Protein 8X3H (pdb70)

Sequence (332 aa):
APPKKSVIRWCTISSPEEKKCNNLRDLTQQQERISLTCVVQKATYLDCIKAIANNNEEADAISSLDGGQVFEAGLAPYKLKPIAAEVYEHTEEGSTTSSYYAVAVVKKKKGGTTEEFFTVNDLQGKTSCHTGLGRSAGWNIPIGTLIHRGAIEWEEGIESGSVEQQAVAKFFSASCVPGATIEEQQKKKLCCRRQCKGDPKTKCCARNAPYSGYSGAFHCLKDGKGDVAFVKHTTVNNENAPDQKKDDEEYELLCLDGSRQPVDNYKTCNWARVVAAHAVVARDDNNNKVEDIWSFLSSKKAQSDFGVDTKKSDFHHLFGPPGKKKDDPVVLKDLLFKDSAIMLKRVPSLMMDSQLYLGFEYYSAIQSSMRR

Radius of gyration: 19.15 Å; Cα contacts (8 Å, |Δi|>4): 833; chains: 1; bounding box: 50×54×43 Å

Foldseek 3Di:
DDAADEAEEEFADPLLQVLQVVVQVVCVVPSYGYDYDYDNHVVVVLVCQQVVNGFKFWDALLVLLVSCDPPRNKFFWKAFWFQDPVGIDQKFFKFKKAFPPPQFALLPQFAFEAAFQADRGDQRHLLSLLVCCVVVQQPDPAPVVHASVVSVCNGYVAYQHQPDDPDPRNNVLFDDDVVHSNHCLHQLHAQQSRVVSNVVVSGRIYTHTLCRLCLAPVPCQQSMWTHAPVGDIGGSNVCVRRGRDMWGGTGMIGDLDDCSVSVVVSQVVCCVAAFPPHPDPRHPAACGHHDRCSNAQRRHHNRGRGMGTDDSVDGSDVRGDVVSSVSSVRND

B-factor: mean 12.31, std 8.7, range [3.89, 83.49]

Structure (mmCIF, N/CA/C/O backbone):
data_8X3H
#
_entry.id   8X3H
#
_cell.length_a   46.346
_cell.length_b   75.518
_cell.length_c   84.647
_cell.angle_alpha   90.00
_cell.angle_beta   90.00
_cell.angle_gamma   90.00
#
_symmetry.space_group_name_H-M   'P 21 21 21'
#
loop_
_entity.id
_entity.type
_entity.pdbx_description
1 polymer Ovotransferrin
2 non-polymer 'FE (III) ION'
3 non-polymer 'CARBONATE ION'
4 non-polymer GLYCEROL
5 water water
#
loop_
_atom_site.group_PDB
_atom_site.id
_atom_site.type_symbol
_atom_site.label_atom_id
_atom_site.label_alt_id
_atom_site.label_comp_id
_atom_site.label_asym_id
_atom_site.label_entity_id
_atom_site.label_seq_id
_atom_site.pdbx_PDB_ins_code
_atom_site.Cartn_x
_atom_site.Cartn_y
_atom_site.Cartn_z
_atom_site.occupancy
_atom_site.B_iso_or_equiv
_atom_site.auth_seq_id
_atom_site.auth_comp_id
_atom_site.auth_asym_id
_atom_site.auth_atom_id
_atom_site.pdbx_PDB_model_num
ATOM 1 N N . ALA A 1 1 ? 6.511 35.668 24.956 1.000 46.84 1 ALA A N 1
ATOM 2 C CA . ALA A 1 1 ? 7.517 34.611 25.030 1.000 42.16 1 ALA A CA 1
ATOM 3 C C . ALA A 1 1 ? 8.082 34.289 23.653 1.000 35.86 1 ALA A C 1
ATOM 4 O O . ALA A 1 1 ? 7.537 34.624 22.593 1.000 41.38 1 ALA A O 1
ATOM 6 N N . PRO A 1 2 ? 9.388 33.501 23.961 1.000 31.74 2 PRO A N 1
ATOM 7 C CA . PRO A 1 2 ? 10.058 33.317 22.639 1.000 24.03 2 PRO A CA 1
ATOM 8 C C . PRO A 1 2 ? 9.208 32.437 21.727 1.000 21.41 2 PRO A C 1
ATOM 9 O O . PRO A 1 2 ? 8.233 31.899 22.175 1.000 25.97 2 PRO A O 1
ATOM 13 N N . PRO A 1 3 ? 9.613 32.282 20.421 1.000 22.25 3 PRO A N 1
ATOM 14 C CA . PRO A 1 3 ? 8.786 31.482 19.535 1.000 20.07 3 PRO A CA 1
ATOM 15 C C . PRO A 1 3 ? 8.715 29.989 19.946 1.000 15.43 3 PRO A C 1
ATOM 16 O O . PRO A 1 3 ? 9.554 29.479 20.689 1.000 17.97 3 PRO A O 1
ATOM 20 N N . LYS A 1 4 ? 7.667 29.339 19.379 1.000 17.01 4 LYS A N 1
ATOM 21 C CA A LYS A 1 4 ? 7.607 27.895 19.517 0.503 13.86 4 LYS A CA 1
ATOM 22 C CA B LYS A 1 4 ? 7.563 27.893 19.448 0.497 14.51 4 LYS A CA 1
ATOM 23 C C . LYS A 1 4 ? 8.765 27.145 18.889 1.000 14.38 4 LYS A C 1
ATOM 24 O O . LYS A 1 4 ? 9.377 27.550 17.907 1.000 16.48 4 LYS A O 1
ATOM 35 N N . SER A 1 5 ? 9.048 25.973 19.517 1.000 10.37 5 SER A N 1
ATOM 36 C CA . SER A 1 5 ? 10.089 25.079 18.965 1.000 9.20 5 SER A CA 1
ATOM 37 C C . SER A 1 5 ? 9.761 23.653 19.464 1.000 7.71 5 SER A C 1
ATOM 38 O O . SER A 1 5 ? 8.765 23.447 20.153 1.000 9.01 5 SER A O 1
ATOM 44 N N . VAL A 1 6 ? 10.625 22.710 19.121 1.000 7.77 6 VAL A N 1
ATOM 45 C CA . VAL A 1 6 ? 10.436 21.300 19.391 1.000 7.38 6 VAL A CA 1
ATOM 46 C C . VAL A 1 6 ? 11.695 20.747 20.020 1.000 7.15 6 VAL A C 1
ATOM 47 O O . VAL A 1 6 ? 12.793 21.195 19.680 1.000 7.89 6 VAL A O 1
ATOM 53 N N . ILE A 1 7 ? 11.570 19.786 20.926 1.000 6.32 7 ILE A N 1
ATOM 54 C CA . ILE A 1 7 ? 12.694 18.996 21.381 1.000 6.60 7 ILE A CA 1
ATOM 55 C C . ILE A 1 7 ? 12.473 17.551 20.957 1.000 6.33 7 ILE A C 1
ATOM 56 O O . ILE A 1 7 ? 11.356 17.067 20.858 1.000 6.96 7 ILE A O 1
ATOM 65 N N . ARG A 1 8 ? 13.594 16.865 20.711 1.000 6.26 8 ARG A N 1
ATOM 66 C CA . ARG A 1 8 ? 13.611 15.477 20.272 1.000 6.21 8 ARG A CA 1
ATOM 67 C C . ARG A 1 8 ? 14.192 14.618 21.372 1.000 5.50 8 ARG A C 1
ATOM 68 O O . ARG A 1 8 ? 15.377 14.682 21.711 1.000 6.80 8 ARG A O 1
ATOM 85 N N . TRP A 1 9 ? 13.341 13.781 21.971 1.000 5.66 9 TRP A N 1
ATOM 86 C CA . TRP A 1 9 ? 13.776 12.874 23.042 1.000 5.38 9 TRP A CA 1
ATOM 87 C C . TRP A 1 9 ? 14.223 11.572 22.437 1.000 5.80 9 TRP A C 1
ATOM 88 O O . TRP A 1 9 ? 13.578 11.064 21.498 1.000 7.94 9 TRP A O 1
ATOM 108 N N . CYS A 1 10 ? 15.300 10.976 22.986 1.000 5.40 10 CYS A N 1
ATOM 109 C CA . CYS A 1 10 ? 15.811 9.712 22.470 1.000 5.50 10 CYS A CA 1
ATOM 110 C C . CYS A 1 10 ? 15.472 8.581 23.448 1.000 5.41 10 CYS A C 1
ATOM 111 O O . CYS A 1 10 ? 15.806 8.649 24.631 1.000 6.11 10 CYS A O 1
ATOM 118 N N . THR A 1 11 ? 14.764 7.593 22.919 1.000 5.61 11 THR A N 1
ATOM 119 C CA . THR A 1 11 ? 14.268 6.487 23.693 1.000 5.79 11 THR A CA 1
ATOM 120 C C . THR A 1 11 ? 15.041 5.205 23.346 1.000 6.24 11 THR A C 1
ATOM 121 O O . THR A 1 11 ? 15.657 5.110 22.283 1.000 6.42 11 THR A O 1
ATOM 129 N N . ILE A 1 12 ? 14.977 4.235 24.274 1.000 5.79 12 ILE A N 1
ATOM 130 C CA . ILE A 1 12 ? 15.836 3.033 24.194 1.000 6.51 12 ILE A CA 1
ATOM 131 C C . ILE A 1 12 ? 15.036 1.752 24.168 1.000 6.80 12 ILE A C 1
ATOM 132 O O . ILE A 1 12 ? 15.617 0.674 24.313 1.000 7.62 12 ILE A O 1
ATOM 145 N N . SER A 1 13 ? 13.705 1.847 23.970 1.000 6.94 13 SER A N 1
ATOM 146 C CA . SER A 1 13 ? 12.857 0.671 23.903 1.000 7.65 13 SER A CA 1
ATOM 147 C C . SER A 1 13 ? 11.530 1.090 23.325 1.000 7.02 13 SER A C 1
ATOM 148 O O . SER A 1 13 ? 11.175 2.274 23.319 1.000 7.17 13 SER A O 1
ATOM 155 N N . SER A 1 14 ? 10.787 0.099 22.859 1.000 8.56 14 SER A N 1
ATOM 156 C CA . SER A 1 14 ? 9.457 0.413 22.347 1.000 8.53 14 SER A CA 1
ATOM 157 C C . SER A 1 14 ? 8.498 0.905 23.422 1.000 8.05 14 SER A C 1
ATOM 158 O O . SER A 1 14 ? 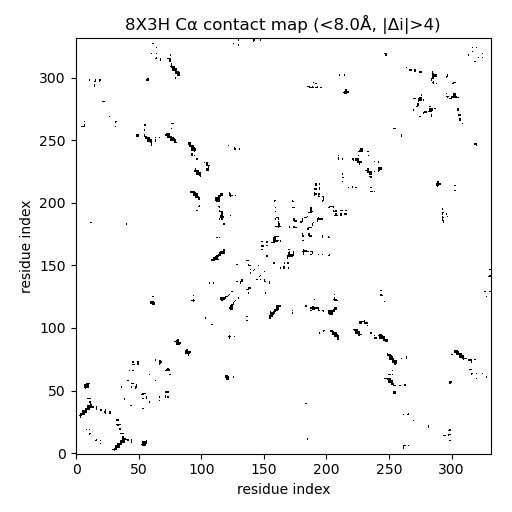7.755 1.869 23.176 1.000 7.80 14 SER A O 1
ATOM 164 N N . PRO A 1 15 ? 8.491 0.354 24.636 1.000 8.33 15 PRO A N 1
ATOM 165 C CA . PRO A 1 15 ? 7.644 0.917 25.692 1.000 8.44 15 PRO A CA 1
ATOM 166 C C . PRO A 1 15 ? 8.020 2.376 25.967 1.000 7.09 15 PRO A C 1
ATOM 167 O O . PRO A 1 15 ? 7.131 3.195 26.220 1.000 7.28 15 PRO A O 1
ATOM 175 N N . GLU A 1 16 ? 9.324 2.692 25.960 1.000 6.64 16 GLU A N 1
ATOM 176 C CA . GLU A 1 16 ? 9.687 4.076 26.147 1.000 6.13 16 GLU A CA 1
ATOM 177 C C . GLU A 1 16 ? 9.171 4.964 25.015 1.000 5.86 16 GLU A C 1
ATOM 178 O O . GLU A 1 16 ? 8.709 6.085 25.264 1.000 6.12 16 GLU A O 1
ATOM 186 N N . GLU A 1 17 ? 9.338 4.503 23.772 1.000 6.41 17 GLU A N 1
ATOM 187 C CA . GLU A 1 17 ? 8.861 5.293 22.641 1.000 6.55 17 GLU A CA 1
ATOM 188 C C . GLU A 1 17 ? 7.365 5.558 22.752 1.000 6.37 17 GLU A C 1
ATOM 189 O O . GLU A 1 17 ? 6.891 6.658 22.464 1.000 7.27 17 GLU A O 1
ATOM 200 N N . LYS A 1 18 ? 6.605 4.549 23.161 1.000 6.87 18 LYS A N 1
ATOM 201 C CA . LYS A 1 18 ? 5.164 4.655 23.317 1.000 7.02 18 LYS A CA 1
ATOM 202 C C . LYS A 1 18 ? 4.840 5.703 24.397 1.000 6.31 18 LYS A C 1
ATOM 203 O O . LYS A 1 18 ? 3.952 6.557 24.204 1.000 7.06 18 LYS A O 1
ATOM 215 N N . LYS A 1 19 ? 5.500 5.647 25.530 1.000 5.98 19 LYS A N 1
ATOM 216 C CA . LYS A 1 19 ? 5.287 6.645 26.590 1.000 5.70 19 LYS A CA 1
ATOM 217 C C . LYS A 1 19 ? 5.635 8.043 26.085 1.000 5.84 19 LYS A C 1
ATOM 218 O O . LYS A 1 19 ? 4.897 9.013 26.314 1.000 6.16 19 LYS A O 1
ATOM 236 N N . CYS A 1 20 ? 6.769 8.159 25.394 1.000 5.74 20 CYS A N 1
ATOM 237 C CA . CYS A 1 20 ? 7.188 9.433 24.848 1.000 5.82 20 CYS A CA 1
ATOM 238 C C . CYS A 1 20 ? 6.151 9.995 23.897 1.000 5.61 20 CYS A C 1
ATOM 239 O O . CYS A 1 20 ? 5.812 11.171 23.945 1.000 6.04 20 CYS A O 1
ATOM 244 N N . ASN A 1 21 ? 5.607 9.134 23.000 1.000 5.88 21 ASN A N 1
ATOM 245 C CA . ASN A 1 21 ? 4.644 9.622 22.041 1.000 5.94 21 ASN A CA 1
ATOM 246 C C . ASN A 1 21 ? 3.286 9.928 22.697 1.000 5.95 21 ASN A C 1
ATOM 247 O O . ASN A 1 21 ? 2.560 10.822 22.225 1.000 7.10 21 ASN A O 1
ATOM 257 N N . ASN A 1 22 ? 2.957 9.290 23.808 1.000 6.52 22 ASN A N 1
ATOM 258 C CA . ASN A 1 22 ? 1.789 9.700 24.590 1.000 6.86 22 ASN A CA 1
ATOM 259 C C . ASN A 1 22 ? 2.016 11.115 25.132 1.000 6.81 22 ASN A C 1
ATOM 260 O O . ASN A 1 22 ? 1.109 11.975 25.082 1.000 8.08 22 ASN A O 1
ATOM 271 N N . LEU A 1 23 ? 3.205 11.382 25.664 1.000 6.62 23 LEU A N 1
ATOM 272 C CA . LEU A 1 23 ? 3.540 12.721 26.151 1.000 6.72 23 LEU A CA 1
ATOM 273 C C . LEU A 1 23 ? 3.524 13.724 25.015 1.000 6.67 23 LEU A C 1
ATOM 274 O O . LEU A 1 23 ? 3.062 14.856 25.191 1.000 7.41 23 LEU A O 1
ATOM 288 N N . ARG A 1 24 ? 4.034 13.345 23.840 1.000 6.44 24 ARG A N 1
ATOM 289 C CA . ARG A 1 24 ? 3.927 14.201 22.646 1.000 6.42 24 ARG A CA 1
ATOM 290 C C . ARG A 1 24 ? 2.499 14.629 22.429 1.000 6.87 24 ARG A C 1
ATOM 291 O O . ARG A 1 24 ? 2.192 15.811 22.244 1.000 7.65 24 ARG A O 1
ATOM 309 N N . ASP A 1 25 ? 1.599 13.653 22.430 1.000 7.30 25 ASP A N 1
ATOM 310 C CA . ASP A 1 25 ? 0.187 13.973 22.129 1.000 8.00 25 ASP A CA 1
ATOM 311 C C . ASP A 1 25 ? -0.374 14.951 23.164 1.000 8.01 25 ASP A C 1
ATOM 312 O O . ASP A 1 25 ? -1.166 15.817 22.802 1.000 12.19 25 ASP A O 1
ATOM 320 N N . LEU A 1 26 ? 0.044 14.815 24.407 1.000 7.56 26 LEU A N 1
ATOM 321 C CA . LEU A 1 26 ? -0.466 15.619 25.506 1.000 8.36 26 LEU A CA 1
ATOM 322 C C . LEU A 1 26 ? 0.188 17.000 25.596 1.000 8.21 26 LEU A C 1
ATOM 323 O O . LEU A 1 26 ? -0.245 17.782 26.435 1.000 9.88 26 LEU A O 1
ATOM 331 N N . THR A 1 27 ? 1.233 17.279 24.813 1.000 8.37 27 THR A N 1
ATOM 332 C CA . THR A 1 27 ? 1.970 18.511 24.850 1.000 8.18 27 THR A CA 1
ATOM 333 C C . THR A 1 27 ? 2.036 19.211 23.498 1.000 9.15 27 THR A C 1
ATOM 334 O O . THR A 1 27 ? 2.755 20.211 23.333 1.000 9.68 27 THR A O 1
ATOM 341 N N . GLN A 1 28 ? 1.216 18.733 22.548 1.000 9.90 28 GLN A N 1
ATOM 342 C CA A GLN A 1 28 ? 1.211 19.253 21.192 0.401 12.91 28 GLN A CA 1
ATOM 343 C CA B GLN A 1 28 ? 1.397 19.255 21.176 0.599 11.53 28 GLN A CA 1
ATOM 344 C C . GLN A 1 28 ? 1.035 20.751 21.065 1.000 12.99 28 GLN A C 1
ATOM 345 O O . GLN A 1 28 ? 1.564 21.361 20.111 1.000 16.98 28 GLN A O 1
ATOM 356 N N . GLN A 1 29 ? 0.225 21.290 21.991 1.000 12.49 29 GLN A N 1
ATOM 357 C CA . GLN A 1 29 ? -0.110 22.699 21.828 1.000 15.65 29 GLN A CA 1
ATOM 358 C C . GLN A 1 29 ? 0.776 23.570 22.726 1.000 15.83 29 GLN A C 1
ATOM 359 O O . GLN A 1 29 ? 0.565 24.776 22.793 1.000 20.39 29 GLN A O 1
ATOM 370 N N . GLU A 1 30 ? 1.756 23.012 23.425 1.000 12.00 30 GLU A N 1
ATOM 371 C CA . GLU A 1 30 ? 2.645 23.796 24.263 1.000 11.37 30 GLU A CA 1
ATOM 372 C C . GLU A 1 30 ? 3.624 24.589 23.405 1.000 12.31 30 GLU A C 1
ATOM 373 O O . GLU A 1 30 ? 3.854 24.309 22.234 1.000 13.25 30 GLU A O 1
ATOM 383 N N . ARG A 1 31 ? 4.215 25.629 23.999 1.000 12.28 31 ARG A N 1
ATOM 384 C CA . ARG A 1 31 ? 5.184 26.400 23.236 1.000 12.22 31 ARG A CA 1
ATOM 385 C C . ARG A 1 31 ? 6.344 25.547 22.734 1.000 9.85 31 ARG A C 1
ATOM 386 O O . ARG A 1 31 ? 6.717 25.622 21.568 1.000 10.77 31 ARG A O 1
ATOM 398 N N . ILE A 1 32 ? 6.891 24.746 23.651 1.000 9.44 32 ILE A N 1
ATOM 399 C CA . ILE A 1 32 ? 7.854 23.717 23.283 1.000 7.87 32 ILE A CA 1
ATOM 400 C C . ILE A 1 32 ? 7.146 22.389 23.210 1.000 7.18 32 ILE A C 1
ATOM 401 O O . ILE A 1 32 ? 6.584 21.918 24.202 1.000 8.35 32 ILE A O 1
ATOM 411 N N . SER A 1 33 ? 7.133 21.767 22.024 1.000 7.38 33 SER A N 1
ATOM 412 C CA . SER A 1 33 ? 6.542 20.489 21.785 1.000 7.49 33 SER A CA 1
ATOM 413 C C . SER A 1 33 ? 7.638 19.403 21.649 1.000 6.70 33 SER A C 1
ATOM 414 O O . SER A 1 33 ? 8.839 19.719 21.790 1.000 7.15 33 SER A O 1
ATOM 421 N N . LEU A 1 34 ? 7.229 18.183 21.424 1.000 7.03 34 LEU A N 1
ATOM 422 C CA . LEU A 1 34 ? 8.071 17.017 21.597 1.000 6.61 34 LEU A CA 1
ATOM 423 C C . LEU A 1 34 ? 7.941 16.091 20.398 1.000 6.69 34 LEU A C 1
ATOM 424 O O . LEU A 1 34 ? 6.839 15.816 19.949 1.000 7.73 34 LEU A O 1
ATOM 437 N N . THR A 1 35 ? 9.075 15.524 19.950 1.000 6.41 35 THR A N 1
ATOM 438 C CA . THR A 1 35 ? 9.059 14.334 19.131 1.000 6.45 35 THR A CA 1
ATOM 439 C C . THR A 1 35 ? 10.019 13.316 19.779 1.000 5.88 35 THR A C 1
ATOM 440 O O . THR A 1 35 ? 10.826 13.656 20.637 1.000 6.58 35 THR A O 1
ATOM 446 N N . CYS A 1 36 ? 9.874 12.065 19.318 1.000 6.26 36 CYS A N 1
ATOM 447 C CA . CYS A 1 36 ? 10.489 10.928 19.981 1.000 6.35 36 CYS A CA 1
ATOM 448 C C . CYS A 1 36 ? 11.184 10.069 18.947 1.000 6.20 36 CYS A C 1
ATOM 449 O O . CYS A 1 36 ? 10.568 9.620 17.994 1.000 8.69 36 CYS A O 1
ATOM 454 N N A VAL A 1 37 ? 12.440 9.727 19.214 0.705 6.26 37 VAL A N 1
ATOM 455 N N B VAL A 1 37 ? 12.476 9.814 19.093 0.295 6.48 37 VAL A N 1
ATOM 456 C CA A VAL A 1 37 ? 13.190 8.859 18.308 0.705 6.88 37 VAL A CA 1
ATOM 457 C CA B VAL A 1 37 ? 13.116 8.783 18.276 0.295 9.00 37 VAL A CA 1
ATOM 458 C C A VAL A 1 37 ? 13.799 7.718 19.132 0.705 6.26 37 VAL A C 1
ATOM 459 C C B VAL A 1 37 ? 13.385 7.640 19.236 0.295 8.21 37 VAL A C 1
ATOM 460 O O A VAL A 1 37 ? 14.454 7.944 20.126 0.705 6.27 37 VAL A O 1
ATOM 461 O O B VAL A 1 37 ? 13.438 7.683 20.444 0.295 8.72 37 VAL A O 1
ATOM 474 N N . GLN A 1 38 ? 13.520 6.481 18.651 1.000 7.21 38 GLN A N 1
ATOM 475 C CA . GLN A 1 38 ? 13.964 5.280 19.327 1.000 7.14 38 GLN A CA 1
ATOM 476 C C . GLN A 1 38 ? 15.257 4.790 18.701 1.000 7.65 38 GLN A C 1
ATOM 477 O O . GLN A 1 38 ? 15.361 4.734 17.469 1.000 10.03 38 GLN A O 1
ATOM 484 N N . LYS A 1 39 ? 16.191 4.403 19.532 1.000 7.80 39 LYS A N 1
ATOM 485 C CA . LYS A 1 39 ? 17.414 3.756 19.093 1.000 8.52 39 LYS A CA 1
ATOM 486 C C . LYS A 1 39 ? 17.595 2.422 19.822 1.000 8.40 39 LYS A C 1
ATOM 487 O O . LYS A 1 39 ? 16.992 2.152 20.820 1.000 8.83 39 LYS A O 1
ATOM 497 N N . ALA A 1 40 ? 18.534 1.641 19.271 1.000 9.81 40 ALA A N 1
ATOM 498 C CA . ALA A 1 40 ? 18.754 0.310 19.817 1.000 11.04 40 ALA A CA 1
ATOM 499 C C . ALA A 1 40 ? 19.298 0.362 21.237 1.000 8.59 40 ALA A C 1
ATOM 500 O O . ALA A 1 40 ? 18.917 -0.469 22.076 1.000 10.54 40 ALA A O 1
ATOM 504 N N . THR A 1 41 ? 20.189 1.292 21.517 1.000 8.73 41 THR A N 1
ATOM 505 C CA . THR A 1 41 ? 20.806 1.442 22.825 1.000 8.31 41 THR A CA 1
ATOM 506 C C . THR A 1 41 ? 21.044 2.911 23.155 1.000 7.47 41 THR A C 1
ATOM 507 O O . THR A 1 41 ? 21.026 3.787 22.294 1.000 7.88 41 THR A O 1
ATOM 513 N N . TYR A 1 42 ? 21.276 3.140 24.441 1.000 7.61 42 TYR A N 1
ATOM 514 C CA . TYR A 1 42 ? 21.570 4.485 24.918 1.000 7.65 42 TYR A CA 1
ATOM 515 C C . TYR A 1 42 ? 22.772 5.075 24.173 1.000 7.02 42 TYR A C 1
ATOM 516 O O . TYR A 1 42 ? 22.884 6.279 24.057 1.000 6.92 42 TYR A O 1
ATOM 531 N N . LEU A 1 43 ? 23.745 4.215 23.781 1.000 7.59 43 LEU A N 1
ATOM 532 C CA . LEU A 1 43 ? 24.937 4.760 23.113 1.000 7.69 43 LEU A CA 1
ATOM 533 C C . LEU A 1 43 ? 24.583 5.334 21.761 1.000 7.11 43 LEU A C 1
ATOM 534 O O . LEU A 1 43 ? 25.106 6.351 21.322 1.000 7.73 43 LEU A O 1
ATOM 543 N N . ASP A 1 44 ? 23.641 4.660 21.053 1.000 7.73 44 ASP A N 1
ATOM 544 C CA . ASP A 1 44 ? 23.140 5.240 19.812 1.000 7.97 44 ASP A CA 1
ATOM 545 C C . ASP A 1 44 ? 22.470 6.562 20.062 1.000 6.77 44 ASP A C 1
ATOM 546 O O . ASP A 1 44 ? 22.554 7.479 19.243 1.000 7.52 44 ASP A O 1
ATOM 554 N N . CYS A 1 45 ? 21.784 6.678 21.217 1.000 6.57 45 CYS A N 1
ATOM 555 C CA . CYS A 1 45 ? 21.214 7.978 21.565 1.000 6.37 45 CYS A CA 1
ATOM 556 C C . CYS A 1 45 ? 22.260 9.041 21.859 1.000 6.23 45 CYS A C 1
ATOM 557 O O . CYS A 1 45 ? 22.096 10.181 21.442 1.000 6.68 45 CYS A O 1
ATOM 564 N N . ILE A 1 46 ? 23.317 8.686 22.603 1.000 6.27 46 ILE A N 1
ATOM 565 C CA . ILE A 1 46 ? 24.395 9.633 22.833 1.000 6.36 46 ILE A CA 1
ATOM 566 C C . ILE A 1 46 ? 24.935 10.134 21.512 1.000 6.61 46 ILE A C 1
ATOM 567 O O . ILE A 1 46 ? 25.127 11.332 21.308 1.000 6.98 46 ILE A O 1
ATOM 577 N N . LYS A 1 47 ? 25.206 9.191 20.599 1.000 6.82 47 LYS A N 1
ATOM 578 C CA . LYS A 1 47 ? 25.731 9.559 19.271 1.000 7.49 47 LYS A CA 1
ATOM 579 C C . LYS A 1 47 ? 24.790 10.495 18.530 1.000 7.31 47 LYS A C 1
ATOM 580 O O . LYS A 1 47 ? 25.180 11.495 17.957 1.000 8.20 47 LYS A O 1
ATOM 590 N N . ALA A 1 48 ? 23.469 10.143 18.562 1.000 7.29 48 ALA A N 1
ATOM 591 C CA . ALA A 1 48 ? 22.474 10.935 17.885 1.000 7.64 48 ALA A CA 1
ATOM 592 C C . ALA A 1 48 ? 22.418 12.366 18.462 1.000 6.74 48 ALA A C 1
ATOM 593 O O . ALA A 1 48 ? 22.335 13.336 17.720 1.000 7.75 48 ALA A O 1
ATOM 597 N N . ILE A 1 49 ? 22.456 12.483 19.774 1.000 6.15 49 ILE A N 1
ATOM 598 C CA . ILE A 1 49 ? 22.412 13.807 20.393 1.000 6.42 49 ILE A CA 1
ATOM 599 C C . ILE A 1 49 ? 23.649 14.612 20.034 1.000 6.33 49 ILE A C 1
ATOM 600 O O . ILE A 1 49 ? 23.558 15.771 19.639 1.000 6.60 49 ILE A O 1
ATOM 615 N N . ALA A 1 50 ? 24.817 14.004 20.101 1.000 6.67 50 ALA A N 1
ATOM 616 C CA . ALA A 1 50 ? 26.041 14.713 19.705 1.000 7.09 50 ALA A CA 1
ATOM 617 C C . ALA A 1 50 ? 26.013 15.097 18.251 1.000 7.66 50 ALA A C 1
ATOM 618 O O . ALA A 1 50 ? 26.573 16.142 17.871 1.000 10.16 50 ALA A O 1
ATOM 624 N N . ASN A 1 51 ? 25.344 14.318 17.405 1.000 7.97 51 ASN A N 1
ATOM 625 C CA . ASN A 1 51 ? 25.207 14.615 15.982 1.000 8.82 51 ASN A CA 1
ATOM 626 C C . ASN A 1 51 ? 24.010 15.503 15.655 1.000 9.04 51 ASN A C 1
ATOM 627 O O . ASN A 1 51 ? 23.712 15.702 14.467 1.000 11.09 51 ASN A O 1
ATOM 637 N N . ASN A 1 52 ? 23.330 16.043 16.647 1.000 8.16 52 ASN A N 1
ATOM 638 C CA A ASN A 1 52 ? 22.206 16.957 16.423 0.892 7.79 52 ASN A CA 1
ATOM 639 C CA B ASN A 1 52 ? 22.236 16.958 16.354 0.108 7.59 52 ASN A CA 1
ATOM 640 C C . ASN A 1 52 ? 21.088 16.288 15.639 1.000 7.73 52 ASN A C 1
ATOM 641 O O . ASN A 1 52 ? 20.373 16.924 14.871 1.000 9.10 52 ASN A O 1
ATOM 655 N N . GLU A 1 53 ? 20.861 15.026 15.943 1.000 8.01 53 GLU A N 1
ATOM 656 C CA A GLU A 1 53 ? 19.730 14.232 15.448 0.456 8.31 53 GLU A CA 1
ATOM 657 C CA B GLU A 1 53 ? 19.748 14.209 15.456 0.544 7.90 53 GLU A CA 1
ATOM 658 C C . GLU A 1 53 ? 18.678 14.008 16.550 1.000 8.08 53 GLU A C 1
ATOM 659 O O . GLU A 1 53 ? 17.571 13.527 16.237 1.000 10.85 53 GLU A O 1
ATOM 678 N N . ALA A 1 54 ? 19.009 14.312 17.770 1.000 6.98 54 ALA A N 1
ATOM 679 C CA . ALA A 1 54 ? 18.123 14.244 18.913 1.000 6.57 54 ALA A CA 1
ATOM 680 C C . ALA A 1 54 ? 18.677 15.235 19.935 1.000 6.06 54 ALA A C 1
ATOM 681 O O . ALA A 1 54 ? 19.791 15.706 19.764 1.000 6.41 54 ALA A O 1
ATOM 685 N N . ASP A 1 55 ? 17.888 15.493 20.992 1.000 5.83 55 ASP A N 1
ATOM 686 C CA . ASP A 1 55 ? 18.301 16.545 21.947 1.000 5.58 55 ASP A CA 1
ATOM 687 C C . ASP A 1 55 ? 18.530 16.075 23.361 1.000 5.48 55 ASP A C 1
ATOM 688 O O . ASP A 1 55 ? 19.279 16.756 24.080 1.000 6.10 55 ASP A O 1
ATOM 697 N N . ALA A 1 56 ? 17.893 14.998 23.845 1.000 5.43 56 ALA A N 1
ATOM 698 C CA . ALA A 1 56 ? 18.003 14.706 25.279 1.000 5.44 56 ALA A CA 1
ATOM 699 C C . ALA A 1 56 ? 17.682 13.239 25.532 1.000 5.24 56 ALA A C 1
ATOM 700 O O . ALA A 1 56 ? 16.951 12.601 24.789 1.000 5.81 56 ALA A O 1
ATOM 706 N N . ILE A 1 57 ? 18.247 12.753 26.647 1.000 5.34 57 ILE A N 1
ATOM 707 C CA . ILE A 1 57 ? 17.998 11.403 27.159 1.000 5.23 57 ILE A CA 1
ATOM 708 C C . ILE A 1 57 ? 18.336 11.419 28.644 1.000 5.01 57 ILE A C 1
ATOM 709 O O . ILE A 1 57 ? 19.295 12.104 29.042 1.000 5.81 57 ILE A O 1
ATOM 720 N N . SER A 1 58 ? 17.617 10.665 29.469 1.000 5.06 58 SER A N 1
ATOM 721 C CA A SER A 1 58 ? 18.006 10.466 30.873 0.471 5.29 58 SER A CA 1
ATOM 722 C CA B SER A 1 58 ? 17.986 10.427 30.860 0.529 5.46 58 SER A CA 1
ATOM 723 C C . SER A 1 58 ? 18.885 9.224 30.989 1.000 5.15 58 SER A C 1
ATOM 724 O O . SER A 1 58 ? 18.577 8.176 30.431 1.000 7.60 58 SER A O 1
ATOM 732 N N . LEU A 1 59 ? 19.960 9.373 31.735 1.000 5.00 59 LEU A N 1
ATOM 733 C CA . LEU A 1 59 ? 20.942 8.290 31.866 1.000 4.95 59 LEU A CA 1
ATOM 734 C C . LEU A 1 59 ? 21.295 8.029 33.329 1.000 4.61 59 LEU A C 1
ATOM 735 O O . LEU A 1 59 ? 21.398 8.962 34.141 1.000 5.06 59 LEU A O 1
ATOM 747 N N . ASP A 1 60 ? 21.547 6.768 33.622 1.000 4.80 60 ASP A N 1
ATOM 748 C CA . ASP A 1 60 ? 22.227 6.412 34.854 1.000 5.02 60 ASP A CA 1
ATOM 749 C C . ASP A 1 60 ? 23.586 7.082 34.898 1.000 4.89 60 ASP A C 1
ATOM 750 O O . ASP A 1 60 ? 24.218 7.353 33.853 1.000 5.08 60 ASP A O 1
ATOM 758 N N . GLY A 1 61 ? 24.114 7.323 36.103 1.000 5.56 61 GLY A N 1
ATOM 759 C CA . GLY A 1 61 ? 25.402 7.979 36.210 1.000 5.60 61 GLY A CA 1
ATOM 760 C C . GLY A 1 61 ? 26.530 7.315 35.467 1.000 5.64 61 GLY A C 1
ATOM 761 O O . GLY A 1 61 ? 27.430 8.004 34.948 1.000 6.09 61 GLY A O 1
ATOM 765 N N . GLY A 1 62 ? 26.532 5.977 35.379 1.000 5.82 62 GLY A N 1
ATOM 766 C CA . GLY A 1 62 ? 27.572 5.339 34.605 1.000 6.30 62 GLY A CA 1
ATOM 767 C C . GLY A 1 62 ? 27.553 5.710 33.139 1.000 6.10 62 GLY A C 1
ATOM 768 O O . GLY A 1 62 ? 28.603 5.764 32.474 1.000 7.26 62 GLY A O 1
ATOM 772 N N . GLN A 1 63 ? 26.359 5.950 32.606 1.000 6.20 63 GLN A N 1
ATOM 773 C CA . GLN A 1 63 ? 26.225 6.401 31.220 1.000 6.07 63 GLN A CA 1
ATOM 774 C C . GLN A 1 63 ? 26.330 7.902 31.085 1.000 5.41 63 GLN A C 1
ATOM 775 O O . GLN A 1 63 ? 26.756 8.371 30.018 1.000 5.95 63 GLN A O 1
ATOM 790 N N . VAL A 1 64 ? 26.033 8.691 32.132 1.000 5.15 64 VAL A N 1
ATOM 791 C CA . VAL A 1 64 ? 26.396 10.093 32.140 1.000 5.14 64 VAL A CA 1
ATOM 792 C C . VAL A 1 64 ? 27.912 10.257 31.935 1.000 4.95 64 VAL A C 1
ATOM 793 O O . VAL A 1 64 ? 28.366 11.098 31.174 1.000 5.65 64 VAL A O 1
ATOM 805 N N . PHE A 1 65 ? 28.666 9.397 32.587 1.000 5.35 65 PHE A N 1
ATOM 806 C CA . PHE A 1 65 ? 30.133 9.375 32.408 1.000 5.44 65 PHE A CA 1
ATOM 807 C C . PHE A 1 65 ? 30.454 9.184 30.941 1.000 5.51 65 PHE A C 1
ATOM 808 O O . PHE A 1 65 ? 31.209 9.933 30.330 1.000 6.06 65 PHE A O 1
ATOM 821 N N . GLU A 1 66 ? 29.872 8.119 30.319 1.000 5.82 66 GLU A N 1
ATOM 822 C CA . GLU A 1 66 ? 30.209 7.824 28.939 1.000 6.60 66 GLU A CA 1
ATOM 823 C C . GLU A 1 66 ? 29.812 8.958 28.002 1.000 6.25 66 GLU A C 1
ATOM 824 O O . GLU A 1 66 ? 30.506 9.286 27.050 1.000 7.43 66 GLU A O 1
ATOM 838 N N . ALA A 1 67 ? 28.642 9.554 28.262 1.000 5.81 67 ALA A N 1
ATOM 839 C CA . ALA A 1 67 ? 28.105 10.604 27.420 1.000 6.05 67 ALA A CA 1
ATOM 840 C C . ALA A 1 67 ? 28.980 11.858 27.434 1.000 5.75 67 ALA A C 1
ATOM 841 O O . ALA A 1 67 ? 28.949 12.620 26.472 1.000 6.45 67 ALA A O 1
ATOM 848 N N . GLY A 1 68 ? 29.706 12.082 28.513 1.000 5.51 68 GLY A N 1
ATOM 849 C CA . GLY A 1 68 ? 30.550 13.228 28.621 1.000 5.91 68 GLY A CA 1
ATOM 850 C C . GLY A 1 68 ? 31.904 13.100 27.976 1.000 5.81 68 GLY A C 1
ATOM 851 O O . GLY A 1 68 ? 32.587 14.128 27.818 1.000 6.86 68 GLY A O 1
ATOM 855 N N . LEU A 1 69 ? 32.325 11.938 27.613 1.000 6.51 69 LEU A N 1
ATOM 856 C CA . LEU A 1 69 ? 33.632 11.738 26.981 1.000 7.04 69 LEU A CA 1
ATOM 857 C C . LEU A 1 69 ? 33.647 12.314 25.575 1.000 7.29 69 LEU A C 1
ATOM 858 O O . LEU A 1 69 ? 32.627 12.344 24.887 1.000 7.59 69 LEU A O 1
ATOM 870 N N . ALA A 1 70 ? 34.847 12.673 25.116 1.000 8.45 70 ALA A N 1
ATOM 871 C CA . ALA A 1 70 ? 35.010 12.964 23.697 1.000 9.10 70 ALA A CA 1
ATOM 872 C C . ALA A 1 70 ? 34.672 11.693 22.919 1.000 8.89 70 ALA A C 1
ATOM 873 O O . ALA A 1 70 ? 35.017 10.595 23.394 1.000 10.12 70 ALA A O 1
ATOM 877 N N . PRO A 1 71 ? 34.076 11.779 21.753 1.000 9.96 71 PRO A N 1
ATOM 878 C CA . PRO A 1 71 ? 33.769 13.000 21.006 1.000 11.00 71 PRO A CA 1
ATOM 879 C C . PRO A 1 71 ? 32.328 13.513 21.240 1.000 10.75 71 PRO A C 1
ATOM 880 O O . PRO A 1 71 ? 31.786 14.296 20.435 1.000 15.84 71 PRO A O 1
ATOM 886 N N . TYR A 1 72 ? 31.692 13.076 22.305 1.000 8.13 72 TYR A N 1
ATOM 887 C CA . TYR A 1 72 ? 30.290 13.398 22.552 1.000 7.56 72 TYR A CA 1
ATOM 888 C C . TYR A 1 72 ? 30.131 14.634 23.417 1.000 7.15 72 TYR A C 1
ATOM 889 O O . TYR A 1 72 ? 29.394 15.571 23.053 1.000 8.07 72 TYR A O 1
ATOM 904 N N . LYS A 1 73 ? 30.811 14.688 24.564 1.000 6.49 73 LYS A N 1
ATOM 905 C CA . LYS A 1 73 ? 30.891 15.893 25.365 1.000 6.54 73 LYS A CA 1
ATOM 906 C C . LYS A 1 73 ? 29.533 16.382 25.805 1.000 5.81 73 LYS A C 1
ATOM 907 O O . LYS A 1 73 ? 29.300 17.575 25.946 1.000 6.66 73 LYS A O 1
ATOM 917 N N . LEU A 1 74 ? 28.606 15.459 26.073 1.000 5.94 74 LEU A N 1
ATOM 918 C CA . LEU A 1 74 ? 27.301 15.849 26.594 1.000 5.86 74 LEU A CA 1
ATOM 919 C C . LEU A 1 74 ? 27.446 16.197 28.062 1.000 5.58 74 LEU A C 1
ATOM 920 O O . LEU A 1 74 ? 28.358 15.678 28.750 1.000 6.11 74 LEU A O 1
ATOM 935 N N . LYS A 1 75 ? 26.538 17.021 28.594 1.000 6.11 75 LYS A N 1
ATOM 936 C CA . LYS A 1 75 ? 26.571 17.405 29.979 1.000 6.43 75 LYS A CA 1
ATOM 937 C C . LYS A 1 75 ? 25.178 17.178 30.590 1.000 6.03 75 LYS A C 1
ATOM 938 O O . LYS A 1 75 ? 24.155 17.350 29.915 1.000 6.52 75 LYS A O 1
ATOM 955 N N . PRO A 1 76 ? 25.135 16.862 31.889 1.000 6.16 76 PRO A N 1
ATOM 956 C CA . PRO A 1 76 ? 23.855 16.719 32.587 1.000 5.79 76 PRO A CA 1
ATOM 957 C C . PRO A 1 76 ? 23.234 18.077 32.830 1.000 5.95 76 PRO A C 1
ATOM 958 O O . PRO A 1 76 ? 23.906 18.999 33.316 1.000 7.45 76 PRO A O 1
ATOM 966 N N . ILE A 1 77 ? 21.946 18.211 32.515 1.000 5.58 77 ILE A N 1
ATOM 967 C CA . ILE A 1 77 ? 21.213 19.461 32.647 1.000 6.11 77 ILE A CA 1
ATOM 968 C C . ILE A 1 77 ? 20.082 19.378 33.641 1.000 5.70 77 ILE A C 1
ATOM 969 O O . ILE A 1 77 ? 19.567 20.428 34.044 1.000 6.43 77 ILE A O 1
ATOM 980 N N . ALA A 1 78 ? 19.664 18.199 34.048 1.000 6.19 78 ALA A N 1
ATOM 981 C CA . ALA A 1 78 ? 18.586 18.038 35.020 1.000 6.64 78 ALA A CA 1
ATOM 982 C C . ALA A 1 78 ? 18.818 16.751 35.771 1.000 5.91 78 ALA A C 1
ATOM 983 O O . ALA A 1 78 ? 19.178 15.743 35.133 1.000 8.78 78 ALA A O 1
ATOM 989 N N . ALA A 1 79 ? 18.624 16.753 37.073 1.000 5.58 79 ALA A N 1
ATOM 990 C CA . ALA A 1 79 ? 18.800 15.586 37.913 1.000 5.44 79 ALA A CA 1
ATOM 991 C C . ALA A 1 79 ? 17.437 15.087 38.368 1.000 4.70 79 ALA A C 1
ATOM 992 O O . ALA A 1 79 ? 16.590 15.866 38.778 1.000 5.33 79 ALA A O 1
ATOM 998 N N . GLU A 1 80 ? 17.252 13.774 38.368 1.000 4.78 80 GLU A N 1
ATOM 999 C CA . GLU A 1 80 ? 16.113 13.209 39.064 1.000 4.94 80 GLU A CA 1
ATOM 1000 C C . GLU A 1 80 ? 16.222 13.504 40.558 1.000 4.85 80 GLU A C 1
ATOM 1001 O O . GLU A 1 80 ? 17.284 13.584 41.141 1.000 5.64 80 GLU A O 1
ATOM 1011 N N . VAL A 1 81 ? 15.038 13.651 41.149 1.000 5.08 81 VAL A N 1
ATOM 1012 C CA . VAL A 1 81 ? 14.833 13.860 42.557 1.000 5.23 81 VAL A CA 1
ATOM 1013 C C . VAL A 1 81 ? 14.064 12.666 43.107 1.000 5.13 81 VAL A C 1
ATOM 1014 O O . VAL A 1 81 ? 13.074 12.256 42.472 1.000 5.77 81 VAL A O 1
ATOM 1026 N N . TYR A 1 82 ? 14.489 12.134 44.231 1.000 5.68 82 TYR A N 1
ATOM 1027 C CA . TYR A 1 82 ? 13.844 10.991 44.877 1.000 5.58 82 TYR A CA 1
ATOM 1028 C C . TYR A 1 82 ? 13.301 11.413 46.214 1.000 5.69 82 TYR A C 1
ATOM 1029 O O . TYR A 1 82 ? 13.715 12.399 46.819 1.000 6.60 82 TYR A O 1
ATOM 1043 N N . GLU A 1 83 ? 12.392 10.612 46.756 1.000 6.07 83 GLU A N 1
ATOM 1044 C CA . GLU A 1 83 ? 11.891 10.806 48.097 1.000 6.21 83 GLU A CA 1
ATOM 1045 C C . GLU A 1 83 ? 13.019 10.648 49.080 1.000 6.90 83 GLU A C 1
ATOM 1046 O O . GLU A 1 83 ? 13.927 9.796 48.896 1.000 7.94 83 GLU A O 1
ATOM 1063 N N . HIS A 1 84 ? 12.968 11.392 50.173 1.000 7.29 84 HIS A N 1
ATOM 1064 C CA . HIS A 1 84 ? 13.882 11.250 51.280 1.000 7.87 84 HIS A CA 1
ATOM 1065 C C . HIS A 1 84 ? 13.114 11.535 52.563 1.000 8.04 84 HIS A C 1
ATOM 1066 O O . HIS A 1 84 ? 12.134 12.305 52.525 1.000 8.64 84 HIS A O 1
ATOM 1076 N N . THR A 1 85 ? 13.558 10.983 53.687 1.000 9.25 85 THR A N 1
ATOM 1077 C CA . THR A 1 85 ? 12.907 11.279 54.938 1.000 11.53 85 THR A CA 1
ATOM 1078 C C . THR A 1 85 ? 12.914 12.749 55.285 1.000 10.25 85 THR A C 1
ATOM 1079 O O . THR A 1 85 ? 12.002 13.211 55.991 1.000 13.04 85 THR A O 1
ATOM 1083 N N . GLU A 1 86 ? 13.860 13.528 54.809 1.000 8.74 86 GLU A N 1
ATOM 1084 C CA A GLU A 1 86 ? 13.868 14.940 55.026 0.561 10.02 86 GLU A CA 1
ATOM 1085 C CA B GLU A 1 86 ? 13.824 14.945 55.101 0.439 8.75 86 GLU A CA 1
ATOM 1086 C C . GLU A 1 86 ? 13.052 15.706 54.018 1.000 8.00 86 GLU A C 1
ATOM 1087 O O . GLU A 1 86 ? 12.864 16.924 54.219 1.000 10.32 86 GLU A O 1
ATOM 1099 N N . GLY A 1 87 ? 12.588 15.067 52.979 1.000 7.84 87 GLY A N 1
ATOM 1100 C CA . GLY A 1 87 ? 11.808 15.671 51.905 1.000 8.11 87 GLY A CA 1
ATOM 1101 C C . GLY A 1 87 ? 12.194 15.078 50.585 1.000 7.23 87 GLY A C 1
ATOM 1102 O O . GLY A 1 87 ? 11.490 14.265 49.980 1.000 8.87 87 GLY A O 1
ATOM 1104 N N . SER A 1 88 ? 13.372 15.470 50.099 1.000 6.79 88 SER A N 1
ATOM 1105 C CA . SER A 1 88 ? 13.806 15.061 48.773 1.000 6.67 88 SER A CA 1
ATOM 1106 C C . SER A 1 88 ? 15.342 14.991 48.717 1.000 6.67 88 SER A C 1
ATOM 1107 O O . SER A 1 88 ? 16.031 15.534 49.567 1.000 8.16 88 SER A O 1
ATOM 1114 N N . THR A 1 89 ? 15.829 14.288 47.677 1.000 7.16 89 THR A N 1
ATOM 1115 C CA . THR A 1 89 ? 17.274 14.140 47.469 1.000 7.05 89 THR A CA 1
ATOM 1116 C C . THR A 1 89 ? 17.556 13.919 46.009 1.000 6.21 89 THR A C 1
ATOM 1117 O O . THR A 1 89 ? 16.759 13.380 45.293 1.000 8.41 89 THR A O 1
ATOM 1126 N N . THR A 1 90 ? 18.758 14.273 45.578 1.000 6.68 90 THR A N 1
ATOM 1127 C CA . THR A 1 90 ? 19.254 13.997 44.241 1.000 6.45 90 THR A CA 1
ATOM 1128 C C . THR A 1 90 ? 20.343 12.918 44.229 1.000 6.36 90 THR A C 1
ATOM 1129 O O . THR A 1 90 ? 21.224 12.917 43.373 1.000 7.11 90 THR A O 1
ATOM 1138 N N . SER A 1 91 ? 20.279 11.990 45.156 1.000 8.16 91 SER A N 1
ATOM 1139 C CA A SER A 1 91 ? 21.128 10.798 45.143 0.823 7.35 91 SER A CA 1
ATOM 1140 C CA B SER A 1 91 ? 21.132 10.832 45.293 0.177 7.79 91 SER A CA 1
ATOM 1141 C C . SER A 1 91 ? 20.303 9.594 45.613 1.000 6.77 91 SER A C 1
ATOM 1142 O O . SER A 1 91 ? 19.191 9.745 46.138 1.000 8.12 91 SER A O 1
ATOM 1148 N N . TYR A 1 92 ? 20.845 8.433 45.381 1.000 6.23 92 TYR A N 1
ATOM 1149 C CA . TYR A 1 92 ? 20.178 7.178 45.793 1.000 6.07 92 TYR A CA 1
ATOM 1150 C C . TYR A 1 92 ? 21.222 6.201 46.281 1.000 6.22 92 TYR A C 1
ATOM 1151 O O . TYR A 1 92 ? 22.439 6.413 46.121 1.000 9.03 92 TYR A O 1
ATOM 1167 N N . TYR A 1 93 ? 20.754 5.111 46.892 1.000 5.86 93 TYR A N 1
ATOM 1168 C CA . TYR A 1 93 ? 21.631 4.138 47.481 1.000 6.14 93 TYR A CA 1
ATOM 1169 C C . TYR A 1 93 ? 21.617 2.841 46.684 1.000 5.95 93 TYR A C 1
ATOM 1170 O O . TYR A 1 93 ? 20.574 2.308 46.341 1.000 6.70 93 TYR A O 1
ATOM 1185 N N . ALA A 1 94 ? 22.839 2.328 46.432 1.000 6.01 94 ALA A N 1
ATOM 1186 C CA . ALA A 1 94 ? 23.067 1.028 45.856 1.000 5.78 94 ALA A CA 1
ATOM 1187 C C . ALA A 1 94 ? 23.009 -0.023 46.977 1.000 5.33 94 ALA A C 1
ATOM 1188 O O . ALA A 1 94 ? 23.701 0.110 47.982 1.000 6.56 94 ALA A O 1
ATOM 1195 N N . VAL A 1 95 ? 22.214 -1.057 46.769 1.000 5.39 95 VAL A N 1
ATOM 1196 C CA . VAL A 1 95 ? 22.063 -2.140 47.756 1.000 5.54 95 VAL A CA 1
ATOM 1197 C C . VAL A 1 95 ? 22.161 -3.471 47.015 1.000 5.70 95 VAL A C 1
ATOM 1198 O O . VAL A 1 95 ? 21.982 -3.590 45.796 1.000 7.37 95 VAL A O 1
ATOM 1208 N N . ALA A 1 96 ? 22.478 -4.507 47.802 1.000 5.77 96 ALA A N 1
ATOM 1209 C CA . ALA A 1 96 ? 22.545 -5.876 47.324 1.000 5.68 96 ALA A CA 1
ATOM 1210 C C . ALA A 1 96 ? 21.431 -6.659 47.978 1.000 5.61 96 ALA A C 1
ATOM 1211 O O . ALA A 1 96 ? 21.487 -6.916 49.182 1.000 6.96 96 ALA A O 1
ATOM 1218 N N . VAL A 1 97 ? 20.405 -6.980 47.191 1.000 5.81 97 VAL A N 1
ATOM 1219 C CA . VAL A 1 97 ? 19.215 -7.649 47.717 1.000 5.86 97 VAL A CA 1
ATOM 1220 C C . VAL A 1 97 ? 19.360 -9.143 47.565 1.000 5.78 97 VAL A C 1
ATOM 1221 O O . VAL A 1 97 ? 19.770 -9.647 46.514 1.000 6.10 97 VAL A O 1
ATOM 1232 N N . VAL A 1 98 ? 18.984 -9.849 48.626 1.000 6.07 98 VAL A N 1
ATOM 1233 C CA . VAL A 1 98 ? 18.980 -11.292 48.705 1.000 6.75 98 VAL A CA 1
ATOM 1234 C C . VAL A 1 98 ? 17.666 -11.741 49.308 1.000 7.00 98 VAL A C 1
ATOM 1235 O O . VAL A 1 98 ? 16.872 -10.945 49.842 1.000 7.69 98 VAL A O 1
ATOM 1244 N N A LYS A 1 99 ? 17.362 -13.033 49.190 0.623 7.87 99 LYS A N 1
ATOM 1245 N N B LYS A 1 99 ? 17.369 -13.035 49.229 0.377 7.83 99 LYS A N 1
ATOM 1246 C CA A LYS A 1 99 ? 16.175 -13.568 49.839 0.623 8.14 99 LYS A CA 1
ATOM 1247 C CA B LYS A 1 99 ? 16.213 -13.604 49.899 0.377 8.32 99 LYS A CA 1
ATOM 1248 C C A LYS A 1 99 ? 16.432 -13.864 51.304 0.623 9.62 99 LYS A C 1
ATOM 1249 C C B LYS A 1 99 ? 16.520 -14.040 51.330 0.377 9.64 99 LYS A C 1
ATOM 1250 O O A LYS A 1 99 ? 17.494 -14.366 51.686 0.623 12.09 99 LYS A O 1
ATOM 1251 O O B LYS A 1 99 ? 17.640 -14.454 51.646 0.377 12.91 99 LYS A O 1
ATOM 1274 N N A LYS A 1 100 ? 15.343 -13.467 52.031 0.623 9.67 100 LYS A N 1
ATOM 1275 N N B LYS A 1 100 ? 15.635 -14.007 52.339 0.377 9.57 100 LYS A N 1
ATOM 1276 C CA A LYS A 1 100 ? 15.434 -13.691 53.486 0.623 9.22 100 LYS A CA 1
ATOM 1277 C CA B LYS A 1 100 ? 15.912 -14.618 53.630 0.377 9.70 100 LYS A CA 1
ATOM 1278 C C A LYS A 1 100 ? 15.649 -15.168 53.745 0.623 10.15 100 LYS A C 1
ATOM 1279 C C B LYS A 1 100 ? 16.041 -16.145 53.523 0.377 13.91 100 LYS A C 1
ATOM 1280 O O A LYS A 1 100 ? 15.034 -16.072 53.180 0.623 12.53 100 LYS A O 1
ATOM 1281 O O B LYS A 1 100 ? 15.345 -16.752 52.696 0.377 13.19 100 LYS A O 1
ATOM 1292 N N A GLY A 1 101 ? 16.617 -15.410 54.612 0.623 11.86 101 GLY A N 1
ATOM 1293 N N B GLY A 1 101 ? 16.933 -16.669 54.368 0.377 16.50 101 GLY A N 1
ATOM 1294 C CA A GLY A 1 101 ? 16.991 -16.697 55.135 0.623 11.25 101 GLY A CA 1
ATOM 1295 C CA B GLY A 1 101 ? 17.161 -18.098 54.401 0.377 15.64 101 GLY A CA 1
ATOM 1296 C C A GLY A 1 101 ? 18.075 -17.436 54.357 0.623 13.90 101 GLY A C 1
ATOM 1297 C C B GLY A 1 101 ? 18.331 -18.617 53.571 0.377 16.82 101 GLY A C 1
ATOM 1298 O O A GLY A 1 101 ? 18.409 -18.556 54.768 0.623 14.89 101 GLY A O 1
ATOM 1299 O O B GLY A 1 101 ? 18.601 -19.839 53.599 0.377 23.55 101 GLY A O 1
ATOM 1300 N N A THR A 1 102 ? 18.656 -16.841 53.296 0.623 11.91 102 THR A N 1
ATOM 1301 N N B THR A 1 102 ? 19.033 -17.752 52.809 0.377 13.36 102 THR A N 1
ATOM 1302 C CA A THR A 1 102 ? 19.723 -17.587 52.582 0.623 12.18 102 THR A CA 1
ATOM 1303 C CA B THR A 1 102 ? 20.154 -18.233 51.988 0.377 15.51 102 THR A CA 1
ATOM 1304 C C A THR A 1 102 ? 21.093 -17.388 53.232 0.623 11.45 102 THR A C 1
ATOM 1305 C C B THR A 1 102 ? 21.554 -18.097 52.570 0.377 14.02 102 THR A C 1
ATOM 1306 O O A THR A 1 102 ? 22.026 -18.025 52.717 0.623 13.29 102 THR A O 1
ATOM 1307 O O B THR A 1 102 ? 22.527 -18.430 51.875 0.377 17.73 102 THR A O 1
ATOM 1314 N N A GLU A 1 103 ? 21.276 -16.582 54.262 0.623 12.04 103 GLU A N 1
ATOM 1315 N N B GLU A 1 103 ? 21.667 -17.630 53.769 0.377 16.46 103 GLU A N 1
ATOM 1316 C CA A GLU A 1 103 ? 22.401 -16.502 55.193 0.623 13.53 103 GLU A CA 1
ATOM 1317 C CA B GLU A 1 103 ? 22.540 -17.270 54.861 0.377 18.80 103 GLU A CA 1
ATOM 1318 C C A GLU A 1 103 ? 23.778 -16.090 54.675 0.623 13.51 103 GLU A C 1
ATOM 1319 C C B GLU A 1 103 ? 23.906 -16.734 54.426 0.377 18.56 103 GLU A C 1
ATOM 1320 O O A GLU A 1 103 ? 24.553 -15.443 55.417 0.623 15.90 103 GLU A O 1
ATOM 1321 O O B GLU A 1 103 ? 24.777 -16.279 55.169 0.377 21.85 103 GLU A O 1
ATOM 1332 N N A PHE A 1 104 ? 24.188 -16.464 53.469 0.623 14.85 104 PHE A N 1
ATOM 1333 N N B PHE A 1 104 ? 24.276 -16.651 53.164 0.377 16.27 104 PHE A N 1
ATOM 1334 C CA A PHE A 1 104 ? 25.511 -16.171 52.946 0.623 14.57 104 PHE A CA 1
ATOM 1335 C CA B PHE A 1 104 ? 25.609 -16.200 52.794 0.377 15.58 104 PHE A CA 1
ATOM 1336 C C A PHE A 1 104 ? 25.737 -14.642 53.028 0.623 12.30 104 PHE A C 1
ATOM 1337 C C B PHE A 1 104 ? 25.748 -14.683 52.957 0.377 12.77 104 PHE A C 1
ATOM 1338 O O A PHE A 1 104 ? 24.755 -13.887 52.921 0.623 12.38 104 PHE A O 1
ATOM 1339 O O B PHE A 1 104 ? 24.773 -13.924 52.895 0.377 12.52 104 PHE A O 1
ATOM 1364 N N . THR A 1 105 ? 26.984 -14.259 53.161 1.000 13.15 105 THR A N 1
ATOM 1365 C CA . THR A 1 105 ? 27.299 -12.845 53.350 1.000 11.95 105 THR A CA 1
ATOM 1366 C C . THR A 1 105 ? 28.003 -12.303 52.108 1.000 11.11 105 THR A C 1
ATOM 1367 O O . THR A 1 105 ? 28.269 -13.054 51.123 1.000 11.25 105 THR A O 1
ATOM 1372 N N . VAL A 1 106 ? 28.366 -11.030 52.168 1.000 11.31 106 VAL A N 1
ATOM 1373 C CA . VAL A 1 106 ? 29.157 -10.419 51.112 1.000 11.14 106 VAL A CA 1
ATOM 1374 C C . VAL A 1 106 ? 30.481 -11.158 50.862 1.000 12.27 106 VAL A C 1
ATOM 1375 O O . VAL A 1 106 ? 31.013 -11.104 49.792 1.000 16.89 106 VAL A O 1
ATOM 1383 N N . ASN A 1 107 ? 30.973 -11.823 51.881 1.000 10.77 107 ASN A N 1
ATOM 1384 C CA . ASN A 1 107 ? 32.255 -12.522 51.725 1.000 11.75 107 ASN A CA 1
ATOM 1385 C C . ASN A 1 107 ? 32.101 -13.882 51.102 1.000 12.01 107 ASN A C 1
ATOM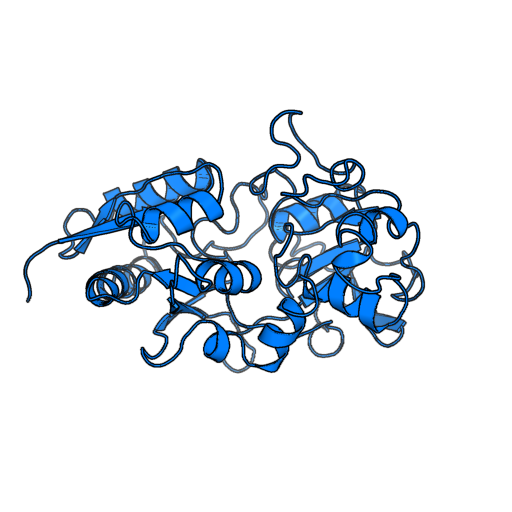 1386 O O . ASN A 1 107 ? 33.110 -14.579 50.876 1.000 14.39 107 ASN A O 1
ATOM 1393 N N . ASP A 1 108 ? 30.890 -14.300 50.801 1.000 11.72 108 ASP A N 1
ATOM 1394 C CA . ASP A 1 108 ? 30.510 -15.600 50.279 1.000 12.43 108 ASP A CA 1
ATOM 1395 C C . ASP A 1 108 ? 29.908 -15.484 48.882 1.000 10.75 108 ASP A C 1
ATOM 1396 O O . ASP A 1 108 ? 29.233 -16.424 48.444 1.000 12.98 108 ASP A O 1
ATOM 1402 N N . LEU A 1 109 ? 30.184 -14.426 48.157 1.000 9.66 109 LEU A N 1
ATOM 1403 C CA . LEU A 1 109 ? 29.540 -14.264 46.830 1.000 8.83 109 LEU A CA 1
ATOM 1404 C C . LEU A 1 109 ? 30.174 -15.082 45.722 1.000 8.95 109 LEU A C 1
ATOM 1405 O O . LEU A 1 109 ? 29.543 -15.264 44.688 1.000 8.95 109 LEU A O 1
ATOM 1416 N N . GLN A 1 110 ? 31.424 -15.521 45.899 1.000 9.25 110 GLN A N 1
ATOM 1417 C CA . GLN A 1 110 ? 32.043 -16.308 44.838 1.000 9.01 110 GLN A CA 1
ATOM 1418 C C . GLN A 1 110 ? 31.120 -17.507 44.547 1.000 9.02 110 GLN A C 1
ATOM 1419 O O . GLN A 1 110 ? 30.634 -18.181 45.446 1.000 9.92 110 GLN A O 1
ATOM 1429 N N . GLY A 1 111 ? 30.934 -17.789 43.253 1.000 9.11 111 GLY A N 1
ATOM 1430 C CA . GLY A 1 111 ? 30.193 -18.961 42.847 1.000 9.29 111 GLY A CA 1
ATOM 1431 C C . GLY A 1 111 ? 28.687 -18.799 42.864 1.000 9.35 111 GLY A C 1
ATOM 1432 O O . GLY A 1 111 ? 27.983 -19.687 42.384 1.000 11.42 111 GLY A O 1
ATOM 1435 N N . LYS A 1 112 ? 28.178 -17.673 43.362 1.000 8.56 112 LYS A N 1
ATOM 1436 C CA . LYS A 1 112 ? 26.769 -17.412 43.340 1.000 8.19 112 LYS A CA 1
ATOM 1437 C C . LYS A 1 112 ? 26.362 -16.968 41.944 1.000 7.81 112 LYS A C 1
ATOM 1438 O O . LYS A 1 112 ? 27.174 -16.578 41.114 1.000 8.77 112 LYS A O 1
ATOM 1446 N N . THR A 1 113 ? 25.047 -16.983 41.694 1.000 7.60 113 THR A N 1
ATOM 1447 C CA . THR A 1 113 ? 24.468 -16.370 40.489 1.000 7.25 113 THR A CA 1
ATOM 1448 C C . THR A 1 113 ? 24.043 -14.952 40.836 1.000 6.59 113 THR A C 1
ATOM 1449 O O . THR A 1 113 ? 23.652 -14.663 41.968 1.000 7.22 113 THR A O 1
ATOM 1457 N N . SER A 1 114 ? 24.102 -14.040 39.848 1.000 6.34 114 SER A N 1
ATOM 1458 C CA . SER A 1 114 ? 23.852 -12.639 40.115 1.000 6.19 114 SER A CA 1
ATOM 1459 C C . SER A 1 114 ? 23.037 -11.996 39.038 1.000 6.04 114 SER A C 1
ATOM 1460 O O . SER A 1 114 ? 23.124 -12.314 37.850 1.000 6.81 114 SER A O 1
ATOM 1467 N N . CYS A 1 115 ? 22.253 -10.985 39.479 1.000 5.59 115 CYS A N 1
ATOM 1468 C CA . CYS A 1 115 ? 21.365 -10.194 38.633 1.000 5.37 115 CYS A CA 1
ATOM 1469 C C . CYS A 1 115 ? 21.763 -8.723 38.722 1.000 5.35 115 CYS A C 1
ATOM 1470 O O . CYS A 1 115 ? 21.864 -8.180 39.812 1.000 6.12 115 CYS A O 1
ATOM 1477 N N . HIS A 1 116 ? 21.984 -8.099 37.558 1.000 5.43 116 HIS A N 1
ATOM 1478 C CA . HIS A 1 116 ? 22.478 -6.743 37.473 1.000 5.43 116 HIS A CA 1
ATOM 1479 C C . HIS A 1 116 ? 21.543 -5.921 36.590 1.000 4.91 116 HIS A C 1
ATOM 1480 O O . HIS A 1 116 ? 20.957 -6.405 35.638 1.000 5.70 116 HIS A O 1
ATOM 1493 N N . THR A 1 117 ? 21.460 -4.605 36.874 1.000 5.04 117 THR A N 1
ATOM 1494 C CA . THR A 1 117 ? 20.582 -3.748 36.060 1.000 4.84 117 THR A CA 1
ATOM 1495 C C . THR A 1 117 ? 21.020 -3.633 34.624 1.000 4.82 117 THR A C 1
ATOM 1496 O O . THR A 1 117 ? 20.193 -3.548 33.717 1.000 5.24 117 THR A O 1
ATOM 1506 N N . GLY A 1 118 ? 22.336 -3.589 34.416 1.000 5.38 118 GLY A N 1
ATOM 1507 C CA . GLY A 1 118 ? 22.933 -3.388 33.094 1.000 5.45 118 GLY A CA 1
ATOM 1508 C C . GLY A 1 118 ? 24.403 -3.146 33.236 1.000 5.30 118 GLY A C 1
ATOM 1509 O O . GLY A 1 118 ? 24.879 -2.610 34.257 1.000 5.88 118 GLY A O 1
ATOM 1513 N N . LEU A 1 119 ? 25.139 -3.489 32.204 1.000 5.50 119 LEU A N 1
ATOM 1514 C CA . LEU A 1 119 ? 26.578 -3.287 32.174 1.000 5.67 119 LEU A CA 1
ATOM 1515 C C . LEU A 1 119 ? 26.863 -1.808 32.308 1.000 5.63 119 LEU A C 1
ATOM 1516 O O . LEU A 1 119 ? 26.275 -0.942 31.612 1.000 6.71 119 LEU A O 1
ATOM 1530 N N . GLY A 1 120 ? 27.814 -1.452 33.184 1.000 5.82 120 GLY A N 1
ATOM 1531 C CA . GLY A 1 120 ? 28.241 -0.081 33.302 1.000 6.13 120 GLY A CA 1
ATOM 1532 C C . GLY A 1 120 ? 27.336 0.855 34.058 1.000 5.83 120 GLY A C 1
ATOM 1533 O O . GLY A 1 120 ? 27.658 2.039 34.158 1.000 6.79 120 GLY A O 1
ATOM 1537 N N . ARG A 1 121 ? 26.224 0.373 34.590 1.000 5.47 121 ARG A N 1
ATOM 1538 C CA . ARG A 1 121 ? 25.333 1.187 35.411 1.000 5.04 121 ARG A CA 1
ATOM 1539 C C . ARG A 1 121 ? 25.825 1.257 36.838 1.000 4.96 121 ARG A C 1
ATOM 1540 O O . ARG A 1 121 ? 26.543 0.358 37.304 1.000 6.12 121 ARG A O 1
ATOM 1561 N N . SER A 1 122 ? 25.428 2.291 37.577 1.000 5.19 122 SER A N 1
ATOM 1562 C CA . SER A 1 122 ? 25.925 2.518 38.910 1.000 5.46 122 SER A CA 1
ATOM 1563 C C . SER A 1 122 ? 25.649 1.421 39.921 1.000 5.10 122 SER A C 1
ATOM 1564 O O . SER A 1 122 ? 26.537 0.718 40.375 1.000 5.71 122 SER A O 1
ATOM 1570 N N . ALA A 1 123 ? 24.377 1.316 40.331 1.000 5.08 123 ALA A N 1
ATOM 1571 C CA . ALA A 1 123 ? 24.032 0.321 41.340 1.000 5.54 123 ALA A CA 1
ATOM 1572 C C . ALA A 1 123 ? 24.184 -1.095 40.814 1.000 5.35 123 ALA A C 1
ATOM 1573 O O . ALA A 1 123 ? 24.497 -2.031 41.560 1.000 5.95 123 ALA A O 1
ATOM 1578 N N . GLY A 1 124 ? 23.916 -1.273 39.515 1.000 5.31 124 GLY A N 1
ATOM 1579 C CA . GLY A 1 124 ? 23.930 -2.612 38.966 1.000 5.41 124 GLY A CA 1
ATOM 1580 C C . GLY A 1 124 ? 25.294 -3.171 38.644 1.000 5.79 124 GLY A C 1
ATOM 1581 O O . GLY A 1 124 ? 25.431 -4.385 38.432 1.000 6.73 124 GLY A O 1
ATOM 1585 N N . TRP A 1 125 ? 26.322 -2.314 38.536 1.000 5.58 125 TRP A N 1
ATOM 1586 C CA . TRP A 1 125 ? 27.606 -2.778 37.999 1.000 5.64 125 TRP A CA 1
ATOM 1587 C C . TRP A 1 125 ? 28.771 -2.022 38.642 1.000 5.55 125 TRP A C 1
ATOM 1588 O O . TRP A 1 125 ? 29.635 -2.627 39.278 1.000 5.98 125 TRP A O 1
ATOM 1605 N N . ASN A 1 126 ? 28.877 -0.714 38.399 1.000 5.85 126 ASN A N 1
ATOM 1606 C CA . ASN A 1 126 ? 30.094 -0.030 38.800 1.000 6.20 126 ASN A CA 1
ATOM 1607 C C . ASN A 1 126 ? 30.319 -0.142 40.291 1.000 6.04 126 ASN A C 1
ATOM 1608 O O . ASN A 1 126 ? 31.455 -0.383 40.746 1.000 6.87 126 ASN A O 1
ATOM 1616 N N . ILE A 1 127 ? 29.262 0.080 41.080 1.000 6.00 127 ILE A N 1
ATOM 1617 C CA . ILE A 1 127 ? 29.414 0.010 42.527 1.000 5.98 127 ILE A CA 1
ATOM 1618 C C . ILE A 1 127 ? 29.684 -1.426 42.974 1.000 5.95 127 ILE A C 1
ATOM 1619 O O . ILE A 1 127 ? 30.706 -1.647 43.679 1.000 6.83 127 ILE A O 1
ATOM 1635 N N . PRO A 1 128 ? 28.861 -2.439 42.657 1.000 5.90 128 PRO A N 1
ATOM 1636 C CA . PRO A 1 128 ? 29.145 -3.783 43.206 1.000 6.24 128 PRO A CA 1
ATOM 1637 C C . PRO A 1 128 ? 30.471 -4.349 42.683 1.000 6.21 128 PRO A C 1
ATOM 1638 O O . PRO A 1 128 ? 31.249 -4.919 43.465 1.000 7.03 128 PRO A O 1
ATOM 1648 N N . ILE A 1 129 ? 30.711 -4.231 41.385 1.000 6.29 129 ILE A N 1
ATOM 1649 C CA . ILE A 1 129 ? 31.952 -4.814 40.836 1.000 6.57 129 ILE A CA 1
ATOM 1650 C C . ILE A 1 129 ? 33.167 -4.056 41.313 1.000 6.90 129 ILE A C 1
ATOM 1651 O O . ILE A 1 129 ? 34.162 -4.658 41.735 1.000 8.13 129 ILE A O 1
ATOM 1664 N N . GLY A 1 130 ? 33.127 -2.721 41.294 1.000 7.46 130 GLY A N 1
ATOM 1665 C CA . GLY A 1 130 ? 34.251 -1.968 41.791 1.000 8.48 130 GLY A CA 1
ATOM 1666 C C . GLY A 1 130 ? 34.502 -2.259 43.234 1.000 8.40 130 GLY A C 1
ATOM 1667 O O . GLY A 1 130 ? 35.678 -2.345 43.674 1.000 10.39 130 GLY A O 1
ATOM 1670 N N . THR A 1 131 ? 33.479 -2.440 44.036 1.000 8.07 131 THR A N 1
ATOM 1671 C CA . THR A 1 131 ? 33.647 -2.778 45.427 1.000 8.76 131 THR A CA 1
ATOM 1672 C C . THR A 1 131 ? 34.290 -4.143 45.618 1.000 8.50 131 THR A C 1
ATOM 1673 O O . THR A 1 131 ? 35.182 -4.318 46.433 1.000 10.10 131 THR A O 1
ATOM 1681 N N . LEU A 1 132 ? 33.804 -5.125 44.871 1.000 8.10 132 LEU A N 1
ATOM 1682 C CA . LEU A 1 132 ? 34.365 -6.479 44.997 1.000 8.44 132 LEU A CA 1
ATOM 1683 C C . LEU A 1 132 ? 35.784 -6.532 44.506 1.000 9.22 132 LEU A C 1
ATOM 1684 O O . LEU A 1 132 ? 36.598 -7.303 45.064 1.000 10.91 132 LEU A O 1
ATOM 1694 N N . ILE A 1 133 ? 36.145 -5.752 43.498 1.000 9.34 133 ILE A N 1
ATOM 1695 C CA . ILE A 1 133 ? 37.579 -5.629 43.103 1.000 11.24 133 ILE A CA 1
ATOM 1696 C C . ILE A 1 133 ? 38.379 -5.013 44.230 1.000 11.83 133 ILE A C 1
ATOM 1697 O O . ILE A 1 133 ? 39.433 -5.487 44.668 1.000 14.42 133 ILE A O 1
ATOM 1703 N N . HIS A 1 134 ? 37.877 -3.924 44.825 1.000 11.77 134 HIS A N 1
ATOM 1704 C CA . HIS A 1 134 ? 38.610 -3.245 45.892 1.000 13.94 134 HIS A CA 1
ATOM 1705 C C . HIS A 1 134 ? 38.806 -4.151 47.101 1.000 16.19 134 HIS A C 1
ATOM 1706 O O . HIS A 1 134 ? 39.878 -4.163 47.752 1.000 18.36 134 HIS A O 1
ATOM 1713 N N . ARG A 1 135 ? 37.832 -4.967 47.416 1.000 12.79 135 ARG A N 1
ATOM 1714 C CA . ARG A 1 135 ? 37.912 -5.929 48.524 1.000 15.43 135 ARG A CA 1
ATOM 1715 C C . ARG A 1 135 ? 38.785 -7.141 48.236 1.000 17.04 135 ARG A C 1
ATOM 1716 O O . ARG A 1 135 ? 39.069 -7.927 49.143 1.000 19.17 135 ARG A O 1
ATOM 1726 N N . GLY A 1 136 ? 39.245 -7.245 46.975 1.000 15.49 136 GLY A N 1
ATOM 1727 C CA . GLY A 1 136 ? 40.027 -8.424 46.670 1.000 18.16 136 GLY A CA 1
ATOM 1728 C C . GLY A 1 136 ? 39.274 -9.697 46.379 1.000 17.66 136 GLY A C 1
ATOM 1729 O O . GLY A 1 136 ? 39.877 -10.741 46.167 1.000 19.02 136 GLY A O 1
ATOM 1730 N N . ALA A 1 137 ? 37.958 -9.616 46.316 1.000 13.41 137 ALA A N 1
ATOM 1731 C CA . ALA A 1 137 ? 37.156 -10.754 45.957 1.000 13.83 137 ALA A CA 1
ATOM 1732 C C . ALA A 1 137 ? 37.282 -11.074 44.470 1.000 13.72 137 ALA A C 1
ATOM 1733 O O . ALA A 1 137 ? 37.335 -12.223 44.093 1.000 15.09 137 ALA A O 1
ATOM 1737 N N . ILE A 1 138 ? 37.285 -10.026 43.652 1.000 14.14 138 ILE A N 1
ATOM 1738 C CA . ILE A 1 138 ? 37.429 -10.151 42.191 1.000 15.18 138 ILE A CA 1
ATOM 1739 C C . ILE A 1 138 ? 38.824 -9.642 41.841 1.000 16.24 138 ILE A C 1
ATOM 1740 O O . ILE A 1 138 ? 39.162 -8.522 42.206 1.000 16.56 138 ILE A O 1
ATOM 1748 N N . GLU A 1 139 ? 39.518 -10.544 41.197 1.000 22.65 139 GLU A N 1
ATOM 1749 C CA . GLU A 1 139 ? 40.947 -10.235 41.020 1.000 23.03 139 GLU A CA 1
ATOM 1750 C C . GLU A 1 139 ? 40.998 -9.563 39.691 1.000 20.50 139 GLU A C 1
ATOM 1751 O O . GLU A 1 139 ? 40.482 -10.080 38.721 1.000 28.10 139 GLU A O 1
ATOM 1762 N N . TRP A 1 140 ? 41.507 -8.351 39.722 1.000 20.94 140 TRP A N 1
ATOM 1763 C CA . TRP A 1 140 ? 41.579 -7.611 38.450 1.000 19.02 140 TRP A CA 1
ATOM 1764 C C . TRP A 1 140 ? 42.603 -6.488 38.498 1.000 19.56 140 TRP A C 1
ATOM 1765 O O . TRP A 1 140 ? 42.457 -5.534 39.199 1.000 25.32 140 TRP A O 1
ATOM 1778 N N . GLU A 1 141 ? 43.673 -6.688 37.705 1.000 19.01 141 GLU A N 1
ATOM 1779 C CA A GLU A 1 141 ? 44.806 -5.785 37.811 0.687 17.42 141 GLU A CA 1
ATOM 1780 C CA B GLU A 1 141 ? 44.814 -5.786 37.825 0.313 17.60 141 GLU A CA 1
ATOM 1781 C C . GLU A 1 141 ? 44.663 -4.671 36.793 1.000 21.72 141 GLU A C 1
ATOM 1782 O O . GLU A 1 141 ? 45.645 -3.883 36.748 1.000 31.02 141 GLU A O 1
ATOM 1793 N N . GLY A 1 142 ? 43.574 -4.523 36.037 1.000 19.09 142 GLY A N 1
ATOM 1794 C CA . GLY A 1 142 ? 43.380 -3.411 35.144 1.000 19.67 142 GLY A CA 1
ATOM 1795 C C . GLY A 1 142 ? 43.144 -3.867 33.738 1.000 20.23 142 GLY A C 1
ATOM 1796 O O . GLY A 1 142 ? 43.193 -5.014 33.352 1.000 19.47 142 GLY A O 1
ATOM 1797 N N . ILE A 1 143 ? 42.738 -2.881 32.971 1.000 20.04 143 ILE A N 1
ATOM 1798 C CA . ILE A 1 143 ? 42.191 -3.177 31.643 1.000 18.70 143 ILE A CA 1
ATOM 1799 C C . ILE A 1 143 ? 43.138 -3.918 30.759 1.000 19.45 143 ILE A C 1
ATOM 1800 O O . ILE A 1 143 ? 42.769 -4.731 29.893 1.000 19.37 143 ILE A O 1
ATOM 1805 N N . GLU A 1 144 ? 44.439 -3.678 30.954 1.000 19.29 144 GLU A N 1
ATOM 1806 C CA . GLU A 1 144 ? 45.371 -4.308 30.075 1.000 21.88 144 GLU A CA 1
ATOM 1807 C C . GLU A 1 144 ? 45.432 -5.827 30.356 1.000 21.03 144 GLU A C 1
ATOM 1808 O O . GLU A 1 144 ? 45.806 -6.538 29.419 1.000 23.89 144 GLU A O 1
ATOM 1814 N N . SER A 1 145 ? 45.148 -6.231 31.575 1.000 19.28 145 SER A N 1
ATOM 1815 C CA . SER A 1 145 ? 45.213 -7.639 31.975 1.000 20.60 145 SER A CA 1
ATOM 1816 C C . SER A 1 145 ? 44.029 -8.381 31.350 1.000 20.32 145 SER A C 1
ATOM 1817 O O . SER A 1 145 ? 44.043 -9.603 31.300 1.000 24.72 145 SER A O 1
ATOM 1821 N N . GLY A 1 146 ? 42.951 -7.744 30.912 1.000 18.29 146 GLY A N 1
ATOM 1822 C CA . GLY A 1 146 ? 41.774 -8.447 30.481 1.000 16.26 146 GLY A CA 1
ATOM 1823 C C . GLY A 1 146 ? 40.519 -7.622 30.866 1.000 12.96 146 GLY A C 1
ATOM 1824 O O . GLY A 1 146 ? 40.603 -6.657 31.646 1.000 14.96 146 GLY A O 1
ATOM 1825 N N . SER A 1 147 ? 39.370 -7.991 30.333 1.000 12.49 147 SER A N 1
ATOM 1826 C CA . SER A 1 147 ? 38.174 -7.175 30.573 1.000 11.33 147 SER A CA 1
ATOM 1827 C C . SER A 1 147 ? 37.624 -7.373 31.970 1.000 9.67 147 SER A C 1
ATOM 1828 O O . SER A 1 147 ? 37.806 -8.377 32.659 1.000 10.78 147 SER A O 1
ATOM 1833 N N . VAL A 1 148 ? 36.864 -6.383 32.393 1.000 9.78 148 VAL A N 1
ATOM 1834 C CA . VAL A 1 148 ? 36.127 -6.502 33.642 1.000 8.73 148 VAL A CA 1
ATOM 1835 C C . VAL A 1 148 ? 35.117 -7.633 33.551 1.000 8.37 148 VAL A C 1
ATOM 1836 O O . VAL A 1 148 ? 34.974 -8.429 34.485 1.000 8.98 148 VAL A O 1
ATOM 1844 N N A GLU A 1 149 ? 34.415 -7.724 32.412 0.601 9.19 149 GLU A N 1
ATOM 1845 N N B GLU A 1 149 ? 34.434 -7.735 32.396 0.399 7.44 149 GLU A N 1
ATOM 1846 C CA . GLU A 1 149 ? 33.453 -8.801 32.219 1.000 7.57 149 GLU A CA 1
ATOM 1847 C C A GLU A 1 149 ? 34.103 -10.161 32.494 0.601 7.61 149 GLU A C 1
ATOM 1848 C C B GLU A 1 149 ? 34.067 -10.170 32.460 0.399 9.09 149 GLU A C 1
ATOM 1849 O O A GLU A 1 149 ? 33.518 -10.980 33.169 0.601 9.33 149 GLU A O 1
ATOM 1850 O O B GLU A 1 149 ? 33.453 -11.030 33.072 0.399 9.20 149 GLU A O 1
ATOM 1861 N N A GLN A 1 150 ? 35.307 -10.389 31.944 0.689 8.74 150 GLN A N 1
ATOM 1862 N N B GLN A 1 150 ? 35.284 -10.391 31.945 0.311 9.51 150 GLN A N 1
ATOM 1863 C CA A GLN A 1 150 ? 36.015 -11.654 32.116 0.689 10.62 150 GLN A CA 1
ATOM 1864 C CA B GLN A 1 150 ? 35.862 -11.740 32.131 0.311 11.42 150 GLN A CA 1
ATOM 1865 C C A GLN A 1 150 ? 36.238 -11.965 33.600 0.689 10.16 150 GLN A C 1
ATOM 1866 C C B GLN A 1 150 ? 36.163 -11.953 33.615 0.311 10.79 150 GLN A C 1
ATOM 1867 O O A GLN A 1 150 ? 36.044 -13.075 34.047 0.689 10.92 150 GLN A O 1
ATOM 1868 O O B GLN A 1 150 ? 35.892 -13.022 34.158 0.311 14.49 150 GLN A O 1
ATOM 1879 N N . ALA A 1 151 ? 36.670 -10.953 34.327 1.000 9.92 151 ALA A N 1
ATOM 1880 C CA . ALA A 1 151 ? 36.923 -11.120 35.757 1.000 10.66 151 ALA A CA 1
ATOM 1881 C C . ALA A 1 151 ? 35.632 -11.421 36.510 1.000 9.80 151 ALA A C 1
ATOM 1882 O O . ALA A 1 151 ? 35.602 -12.281 37.391 1.000 11.23 151 ALA A O 1
ATOM 1886 N N . VAL A 1 152 ? 34.528 -10.757 36.178 1.000 8.47 152 VAL A N 1
ATOM 1887 C CA . VAL A 1 152 ? 33.256 -11.017 36.867 1.000 8.42 152 VAL A CA 1
ATOM 1888 C C . VAL A 1 152 ? 32.739 -12.405 36.569 1.000 8.49 152 VAL A C 1
ATOM 1889 O O . VAL A 1 152 ? 32.246 -13.052 37.476 1.000 10.20 152 VAL A O 1
ATOM 1899 N N . ALA A 1 153 ? 32.869 -12.827 35.311 1.000 8.96 153 ALA A N 1
ATOM 1900 C CA . ALA A 1 153 ? 32.420 -14.168 34.902 1.000 10.46 153 ALA A CA 1
ATOM 1901 C C . ALA A 1 153 ? 33.224 -15.301 35.581 1.000 10.65 153 ALA A C 1
ATOM 1902 O O . ALA A 1 153 ? 32.737 -16.393 35.679 1.000 12.90 153 ALA A O 1
ATOM 1907 N N . LYS A 1 154 ? 34.428 -14.988 35.989 1.000 10.45 154 LYS A N 1
ATOM 1908 C CA . LYS A 1 154 ? 35.221 -15.962 36.758 1.000 11.94 154 LYS A CA 1
ATOM 1909 C C . LYS A 1 154 ? 34.770 -16.049 38.204 1.000 11.51 154 LYS A C 1
ATOM 1910 O O . LYS A 1 154 ? 35.054 -17.031 38.891 1.000 13.75 154 LYS A O 1
ATOM 1919 N N . PHE A 1 155 ? 34.123 -15.009 38.707 1.000 9.36 155 PHE A N 1
ATOM 1920 C CA . PHE A 1 155 ? 33.732 -14.884 40.087 1.000 9.36 155 PHE A CA 1
ATOM 1921 C C . PHE A 1 155 ? 32.337 -15.450 40.354 1.000 8.89 155 PHE A C 1
ATOM 1922 O O . PHE A 1 155 ? 32.165 -16.394 41.131 1.000 9.96 155 PHE A O 1
ATOM 1933 N N . PHE A 1 156 ? 31.304 -14.886 39.695 1.000 9.35 156 PHE A N 1
ATOM 1934 C CA . PHE A 1 156 ? 29.958 -15.413 39.741 1.000 8.62 156 PHE A CA 1
ATOM 1935 C C . PHE A 1 156 ? 29.873 -16.624 38.817 1.000 9.15 156 PHE A C 1
ATOM 1936 O O . PHE A 1 156 ? 30.467 -16.627 37.753 1.000 11.14 156 PHE A O 1
ATOM 1949 N N . SER A 1 157 ? 29.075 -17.616 39.205 1.000 8.83 157 SER A N 1
ATOM 1950 C CA . SER A 1 157 ? 28.958 -18.802 38.335 1.000 9.37 157 SER A CA 1
ATOM 1951 C C . SER A 1 157 ? 28.184 -18.532 37.070 1.000 8.68 157 SER A C 1
ATOM 1952 O O . SER A 1 157 ? 28.486 -19.165 36.025 1.000 10.08 157 SER A O 1
ATOM 1958 N N . ALA A 1 158 ? 27.224 -17.639 37.124 1.000 8.32 158 ALA A N 1
ATOM 1959 C CA . ALA A 1 158 ? 26.402 -17.264 35.966 1.000 8.73 158 ALA A CA 1
ATOM 1960 C C . ALA A 1 158 ? 25.678 -15.992 36.394 1.000 7.42 158 ALA A C 1
ATOM 1961 O O . ALA A 1 158 ? 25.393 -15.822 37.562 1.000 8.43 158 ALA A O 1
ATOM 1963 N N . SER A 1 159 ? 25.346 -15.153 35.409 1.000 6.95 159 SER A N 1
ATOM 1964 C CA . SER A 1 159 ? 24.714 -13.879 35.730 1.000 6.45 159 SER A CA 1
ATOM 1965 C C . SER A 1 159 ? 23.731 -13.484 34.647 1.000 6.38 159 SER A C 1
ATOM 1966 O O . SER A 1 159 ? 23.678 -14.073 33.565 1.000 6.79 159 SER A O 1
ATOM 1972 N N . CYS A 1 160 ? 22.948 -12.425 34.962 1.000 6.11 160 CYS A N 1
ATOM 1973 C CA . CYS A 1 160 ? 22.270 -11.650 33.964 1.000 5.97 160 CYS A CA 1
ATOM 1974 C C . CYS A 1 160 ? 22.792 -10.221 34.052 1.000 5.75 160 CYS A C 1
ATOM 1975 O O . CYS A 1 160 ? 22.561 -9.526 35.070 1.000 6.24 160 CYS A O 1
ATOM 1982 N N . VAL A 1 161 ? 23.484 -9.789 33.019 1.000 5.75 161 VAL A N 1
ATOM 1983 C CA . VAL A 1 161 ? 24.098 -8.465 32.905 1.000 6.12 161 VAL A CA 1
ATOM 1984 C C . VAL A 1 161 ? 23.672 -7.877 31.553 1.000 5.84 161 VAL A C 1
ATOM 1985 O O . VAL A 1 161 ? 24.357 -8.040 30.554 1.000 6.58 161 VAL A O 1
ATOM 1995 N N . PRO A 1 162 ? 22.488 -7.253 31.513 1.000 5.96 162 PRO A N 1
ATOM 1996 C CA . PRO A 1 162 ? 21.985 -6.692 30.258 1.000 5.93 162 PRO A CA 1
ATOM 1997 C C . PRO A 1 162 ? 23.043 -5.789 29.618 1.000 5.70 162 PRO A C 1
ATOM 1998 O O . PRO A 1 162 ? 23.609 -4.896 30.279 1.000 6.79 162 PRO A O 1
ATOM 2008 N N . GLY A 1 163 ? 23.338 -6.014 28.351 1.000 6.19 163 GLY A N 1
ATOM 2009 C CA . GLY A 1 163 ? 24.373 -5.301 27.646 1.000 6.61 163 GLY A CA 1
ATOM 2010 C C . GLY A 1 163 ? 25.728 -5.964 27.617 1.000 7.11 163 GLY A C 1
ATOM 2011 O O . GLY A 1 163 ? 26.587 -5.464 26.860 1.000 8.23 163 GLY A O 1
ATOM 2015 N N . ALA A 1 164 ? 25.970 -7.011 28.374 1.000 7.55 164 ALA A N 1
ATOM 2016 C CA . ALA A 1 164 ? 27.257 -7.680 28.305 1.000 8.00 164 ALA A CA 1
ATOM 2017 C C . ALA A 1 164 ? 27.440 -8.352 26.943 1.000 8.16 164 ALA A C 1
ATOM 2018 O O . ALA A 1 164 ? 26.555 -9.046 26.448 1.000 10.90 164 ALA A O 1
ATOM 2025 N N . THR A 1 165 ? 28.645 -8.176 26.379 1.000 9.73 165 THR A N 1
ATOM 2026 C CA . THR A 1 165 ? 28.911 -8.800 25.066 1.000 11.50 165 THR A CA 1
ATOM 2027 C C . THR A 1 165 ? 30.194 -9.637 25.059 1.000 9.76 165 THR A C 1
ATOM 2028 O O . THR A 1 165 ? 30.402 -10.368 24.084 1.000 13.40 165 THR A O 1
ATOM 2032 N N . ILE A 1 166 ? 31.062 -9.551 26.051 1.000 9.95 166 ILE A N 1
ATOM 2033 C CA . ILE A 1 166 ? 32.339 -10.268 26.019 1.000 10.84 166 ILE A CA 1
ATOM 2034 C C . ILE A 1 166 ? 32.264 -11.645 26.612 1.000 9.82 166 ILE A C 1
ATOM 2035 O O . ILE A 1 166 ? 33.035 -12.476 26.146 1.000 12.02 166 ILE A O 1
ATOM 2042 N N . GLU A 1 167 ? 31.427 -11.843 27.592 1.000 10.07 167 GLU A N 1
ATOM 2043 C CA A GLU A 1 167 ? 31.369 -13.118 28.317 0.438 10.01 167 GLU A CA 1
ATOM 2044 C CA B GLU A 1 167 ? 31.364 -13.073 28.320 0.562 9.06 167 GLU A CA 1
ATOM 2045 C C . GLU A 1 167 ? 29.951 -13.677 28.278 1.000 8.14 167 GLU A C 1
ATOM 2046 O O . GLU A 1 167 ? 29.022 -13.101 28.920 1.000 9.30 167 GLU A O 1
ATOM 2059 N N . GLN A 1 168 ? 29.759 -14.775 27.611 1.000 8.96 168 GLN A N 1
ATOM 2060 C CA A GLN A 1 168 ? 28.425 -15.336 27.478 0.619 8.35 168 GLN A CA 1
ATOM 2061 C CA B GLN A 1 168 ? 28.503 -15.471 27.461 0.381 7.70 168 GLN A CA 1
ATOM 2062 C C . GLN A 1 168 ? 27.833 -15.757 28.811 1.000 8.12 168 GLN A C 1
ATOM 2063 O O . GLN A 1 168 ? 26.612 -15.753 28.948 1.000 8.19 168 GLN A O 1
ATOM 2075 N N . LYS A 1 169 ? 28.631 -16.124 29.825 1.000 8.50 169 LYS A N 1
ATOM 2076 C CA A LYS A 1 169 ? 28.133 -16.471 31.131 0.244 9.12 169 LYS A CA 1
ATOM 2077 C CA B LYS A 1 169 ? 28.152 -16.463 31.143 0.438 10.55 169 LYS A CA 1
ATOM 2078 C CA C LYS A 1 169 ? 28.014 -16.541 31.086 0.318 10.61 169 LYS A CA 1
ATOM 2079 C C . LYS A 1 169 ? 27.359 -15.333 31.785 1.000 7.87 169 LYS A C 1
ATOM 2080 O O . LYS A 1 169 ? 26.526 -15.568 32.657 1.000 8.10 169 LYS A O 1
ATOM 2097 N N . LEU A 1 170 ? 27.686 -14.090 31.402 1.000 7.75 170 LEU A N 1
ATOM 2098 C CA . LEU A 1 170 ? 26.999 -12.949 31.952 1.000 7.36 170 LEU A CA 1
ATOM 2099 C C . LEU A 1 170 ? 25.605 -12.741 31.369 1.000 6.92 170 LEU A C 1
ATOM 2100 O O . LEU A 1 170 ? 24.909 -11.848 31.846 1.000 7.60 170 LEU A O 1
ATOM 2111 N N A CYS A 1 171 ? 25.211 -13.540 30.384 0.915 7.01 171 CYS A N 1
ATOM 2112 N N B CYS A 1 171 ? 25.149 -13.561 30.429 0.085 8.04 171 CYS A N 1
ATOM 2113 C CA A CYS A 1 171 ? 23.870 -13.542 29.834 0.915 7.07 171 CYS A CA 1
ATOM 2114 C CA B CYS A 1 171 ? 23.750 -13.481 30.025 0.085 8.40 171 CYS A CA 1
ATOM 2115 C C A CYS A 1 171 ? 23.088 -14.814 30.215 0.915 7.09 171 CYS A C 1
ATOM 2116 C C B CYS A 1 171 ? 23.009 -14.773 30.350 0.085 6.47 171 CYS A C 1
ATOM 2117 O O A CYS A 1 171 ? 21.914 -14.913 29.859 0.915 7.97 171 CYS A O 1
ATOM 2118 O O B CYS A 1 171 ? 21.797 -14.891 30.149 0.085 10.20 171 CYS A O 1
ATOM 2129 N N . ARG A 1 172 ? 23.746 -15.766 30.851 1.000 7.25 172 ARG A N 1
ATOM 2130 C CA A ARG A 1 172 ? 23.140 -17.088 30.990 0.247 7.65 172 ARG A CA 1
ATOM 2131 C CA B ARG A 1 172 ? 23.188 -17.088 31.041 0.753 8.37 172 ARG A CA 1
ATOM 2132 C C . ARG A 1 172 ? 21.855 -17.086 31.839 1.000 8.28 172 ARG A C 1
ATOM 2133 O O . ARG A 1 172 ? 20.995 -17.938 31.582 1.000 9.25 172 ARG A O 1
ATOM 2149 N N . GLN A 1 173 ? 21.739 -16.168 32.792 1.000 7.54 173 GLN A N 1
ATOM 2150 C CA . GLN A 1 173 ? 20.591 -16.150 33.690 1.000 7.68 173 GLN A CA 1
ATOM 2151 C C . GLN A 1 173 ? 19.479 -15.265 33.170 1.000 8.10 173 GLN A C 1
ATOM 2152 O O . GLN A 1 173 ? 18.438 -15.151 33.843 1.000 9.72 173 GLN A O 1
ATOM 2163 N 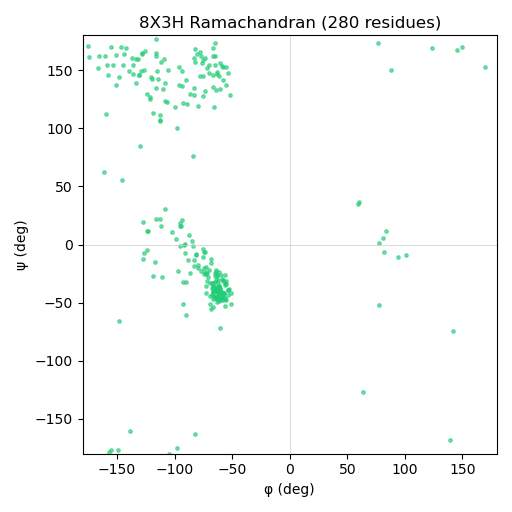N . CYS A 1 174 ? 19.677 -14.632 32.023 1.000 7.33 174 CYS A N 1
ATOM 2164 C CA . CYS A 1 174 ? 18.689 -13.682 31.528 1.000 7.79 174 CYS A CA 1
ATOM 2165 C C . CYS A 1 174 ? 17.473 -14.388 30.962 1.000 8.12 174 CYS A C 1
ATOM 2166 O O . CYS A 1 174 ? 17.546 -15.418 30.330 1.000 13.35 174 CYS A O 1
ATOM 2173 N N . LYS A 1 175 ? 16.281 -13.792 31.133 1.000 8.96 175 LYS A N 1
ATOM 2174 C CA . LYS A 1 175 ? 15.006 -14.238 30.657 1.000 9.64 175 LYS A CA 1
ATOM 2175 C C . LYS A 1 175 ? 14.618 -13.576 29.335 1.000 8.29 175 LYS A C 1
ATOM 2176 O O . LYS A 1 175 ? 14.772 -12.354 29.202 1.000 9.40 175 LYS A O 1
ATOM 2186 N N . GLY A 1 176 ? 14.070 -14.351 28.395 1.000 10.06 176 GLY A N 1
ATOM 2187 C CA . GLY A 1 176 ? 13.443 -13.719 27.234 1.000 10.75 176 GLY A CA 1
ATOM 2188 C C . GLY A 1 176 ? 13.777 -14.496 25.982 1.000 9.15 176 GLY A C 1
ATOM 2189 O O . GLY A 1 176 ? 14.224 -15.636 26.016 1.000 12.42 176 GLY A O 1
ATOM 2191 N N . ASP A 1 177 ? 13.473 -13.887 24.861 1.000 9.03 177 ASP A N 1
ATOM 2192 C CA . ASP A 1 177 ? 13.754 -14.491 23.547 1.000 10.02 177 ASP A CA 1
ATOM 2193 C C . ASP A 1 177 ? 15.268 -14.448 23.318 1.000 8.19 177 ASP A C 1
ATOM 2194 O O . ASP A 1 177 ? 15.990 -13.564 23.828 1.000 9.01 177 ASP A O 1
ATOM 2200 N N . PRO A 1 178 ? 15.824 -15.381 22.539 1.000 9.33 178 PRO A N 1
ATOM 2201 C CA . PRO A 1 178 ? 17.252 -15.374 22.347 1.000 10.02 178 PRO A CA 1
ATOM 2202 C C . PRO A 1 178 ? 17.814 -14.057 21.857 1.000 8.99 178 PRO A C 1
ATOM 2203 O O . PRO A 1 178 ? 18.887 -13.637 22.326 1.000 9.34 178 PRO A O 1
ATOM 2208 N N . LYS A 1 179 ? 17.121 -13.369 20.952 1.000 9.52 179 LYS A N 1
ATOM 2209 C CA . LYS A 1 179 ? 17.724 -12.205 20.347 1.000 10.42 179 LYS A CA 1
ATOM 2210 C C . LYS A 1 179 ? 17.762 -11.019 21.288 1.000 9.63 179 LYS A C 1
ATOM 2211 O O . LYS A 1 179 ? 18.551 -10.103 21.084 1.000 12.85 179 LYS A O 1
ATOM 2219 N N . THR A 1 180 ? 16.919 -10.982 22.349 1.000 8.72 180 THR A N 1
ATOM 2220 C CA . THR A 1 180 ? 16.791 -9.821 23.184 1.000 9.22 180 THR A CA 1
ATOM 2221 C C . THR A 1 180 ? 16.981 -10.061 24.698 1.000 8.04 180 THR A C 1
ATOM 2222 O O . THR A 1 180 ? 17.025 -9.119 25.463 1.000 8.98 180 THR A O 1
ATOM 2228 N N . LYS A 1 181 ? 17.097 -11.319 25.157 1.000 7.37 181 LYS A N 1
ATOM 2229 C CA . LYS A 1 181 ? 17.179 -11.558 26.582 1.000 7.60 181 LYS A CA 1
ATOM 2230 C C . LYS A 1 181 ? 18.363 -10.877 27.271 1.000 7.01 181 LYS A C 1
ATOM 2231 O O . LYS A 1 181 ? 18.266 -10.574 28.452 1.000 7.91 181 LYS A O 1
ATOM 2240 N N A CYS A 1 182 ? 19.465 -10.654 26.535 0.915 6.92 182 CYS A N 1
ATOM 2241 N N B CYS A 1 182 ? 19.460 -10.614 26.573 0.085 7.63 182 CYS A N 1
ATOM 2242 C CA A CYS A 1 182 ? 20.622 -9.993 27.138 0.915 6.68 182 CYS A CA 1
ATOM 2243 C CA B CYS A 1 182 ? 20.639 -9.946 27.089 0.085 8.66 182 CYS A CA 1
ATOM 2244 C C A CYS A 1 182 ? 20.753 -8.556 26.647 0.915 6.61 182 CYS A C 1
ATOM 2245 C C B CYS A 1 182 ? 20.557 -8.431 26.969 0.085 8.65 182 CYS A C 1
ATOM 2246 O O A CYS A 1 182 ? 21.812 -7.931 26.888 0.915 7.62 182 CYS A O 1
ATOM 2247 O O B CYS A 1 182 ? 21.215 -7.674 27.677 0.085 14.59 182 CYS A O 1
ATOM 2256 N N . ALA A 1 183 ? 19.744 -8.003 26.014 1.000 7.02 183 ALA A N 1
ATOM 2257 C CA . ALA A 1 183 ? 19.777 -6.601 25.606 1.000 7.44 183 ALA A CA 1
ATOM 2258 C C . ALA A 1 183 ? 19.662 -5.700 26.806 1.000 6.90 183 ALA A C 1
ATOM 2259 O O . ALA A 1 183 ? 19.111 -6.083 27.850 1.000 7.15 183 ALA A O 1
ATOM 2262 N N . ARG A 1 184 ? 20.036 -4.450 26.650 1.000 7.25 184 ARG A N 1
ATOM 2263 C CA . ARG A 1 184 ? 19.975 -3.477 27.738 1.000 7.37 184 ARG A CA 1
ATOM 2264 C C . ARG A 1 184 ? 18.561 -3.130 28.149 1.000 6.69 184 ARG A C 1
ATOM 2265 O O . ARG A 1 184 ? 18.397 -2.588 29.246 1.000 7.30 184 ARG A O 1
ATOM 2280 N N . ASN A 1 185 ? 17.545 -3.457 27.312 1.000 6.79 185 ASN A N 1
ATOM 2281 C CA . ASN A 1 185 ? 16.151 -3.246 27.606 1.000 7.17 185 ASN A CA 1
ATOM 2282 C C . ASN A 1 185 ? 15.383 -4.556 27.786 1.000 6.82 185 ASN A C 1
ATOM 2283 O O . ASN A 1 185 ? 14.147 -4.599 27.687 1.000 7.99 185 ASN A O 1
ATOM 2293 N N . ALA A 1 186 ? 16.091 -5.634 28.097 1.000 6.92 186 ALA A N 1
ATOM 2294 C CA . ALA A 1 186 ? 15.529 -6.964 28.244 1.000 7.88 186 ALA A CA 1
ATOM 2295 C C . ALA A 1 186 ? 14.602 -7.084 29.420 1.000 6.63 186 ALA A C 1
ATOM 2296 O O . ALA A 1 186 ? 14.566 -6.222 30.320 1.000 6.58 186 ALA A O 1
ATOM 2299 N N . PRO A 1 187 ? 13.866 -8.194 29.524 1.000 6.91 187 PRO A N 1
ATOM 2300 C CA . PRO A 1 187 ? 12.993 -8.401 30.681 1.000 7.45 187 PRO A CA 1
ATOM 2301 C C . PRO A 1 187 ? 13.670 -8.255 32.034 1.000 7.11 187 PRO A C 1
ATOM 2302 O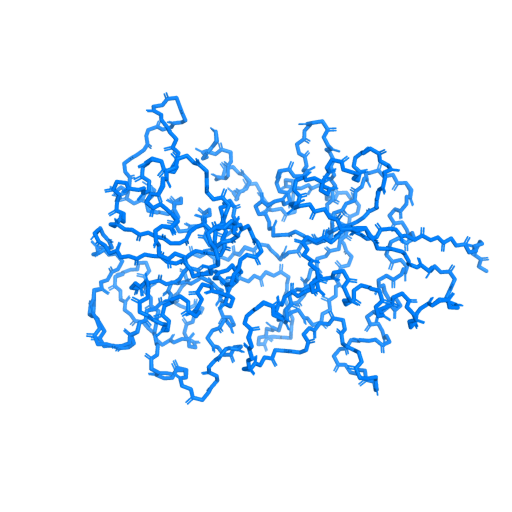 O . PRO A 1 187 ? 13.054 -7.723 32.966 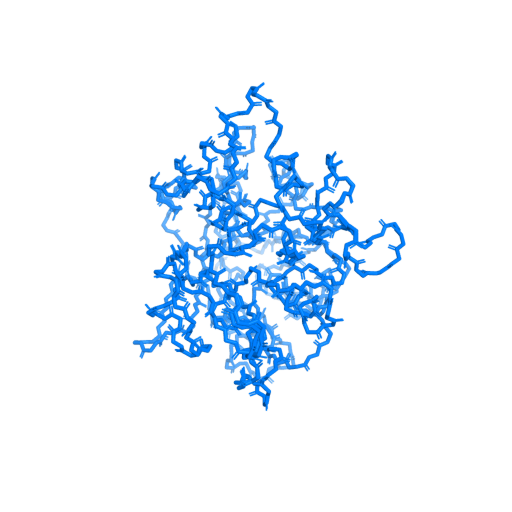1.000 9.01 187 PRO A O 1
ATOM 2310 N N . TYR A 1 188 ? 14.915 -8.708 32.177 1.000 5.92 188 TYR A N 1
ATOM 2311 C CA . TYR A 1 188 ? 15.610 -8.613 33.460 1.000 5.72 188 TYR A CA 1
ATOM 2312 C C . TYR A 1 188 ? 16.488 -7.363 33.572 1.000 5.49 188 TYR A C 1
ATOM 2313 O O . TYR A 1 188 ? 17.305 -7.246 34.467 1.000 6.16 188 TYR A O 1
ATOM 2330 N N . SER A 1 189 ? 16.286 -6.371 32.694 1.000 5.64 189 SER A N 1
ATOM 2331 C CA . SER A 1 189 ? 17.014 -5.136 32.773 1.000 5.55 189 SER A CA 1
ATOM 2332 C C . SER A 1 189 ? 16.424 -4.145 33.752 1.000 4.92 189 SER A C 1
ATOM 2333 O O . SER A 1 189 ? 15.255 -4.187 34.110 1.000 5.58 189 SER A O 1
ATOM 2341 N N . GLY A 1 190 ? 17.277 -3.192 34.136 1.000 5.01 190 GLY A N 1
ATOM 2342 C CA . GLY A 1 190 ? 16.846 -2.173 35.093 1.000 5.11 190 GLY A CA 1
ATOM 2343 C C . GLY A 1 190 ? 16.806 -2.700 36.487 1.000 5.02 190 GLY A C 1
ATOM 2344 O O . GLY A 1 190 ? 16.976 -3.896 36.770 1.000 5.24 190 GLY A O 1
ATOM 2347 N N . TYR A 1 191 ? 16.554 -1.783 37.435 1.000 4.88 191 TYR A N 1
ATOM 2348 C CA . TYR A 1 191 ? 16.423 -2.200 38.830 1.000 5.10 191 TYR A CA 1
ATOM 2349 C C . TYR A 1 191 ? 15.335 -3.266 38.973 1.000 4.92 191 TYR A C 1
ATOM 2350 O O . TYR A 1 191 ? 15.495 -4.243 39.716 1.000 5.38 191 TYR A O 1
ATOM 2366 N N . SER A 1 192 ? 14.187 -3.020 38.327 1.000 5.14 192 SER A N 1
ATOM 2367 C CA . SER A 1 192 ? 13.058 -3.951 38.514 1.000 5.33 192 SER A CA 1
ATOM 2368 C C . SER A 1 192 ? 13.290 -5.249 37.803 1.000 5.19 192 SER A C 1
ATOM 2369 O O . SER A 1 192 ? 12.878 -6.302 38.310 1.000 5.92 192 SER A O 1
ATOM 2373 N N . GLY A 1 193 ? 13.918 -5.247 36.632 1.000 5.18 193 GLY A N 1
ATOM 2374 C CA . GLY A 1 193 ? 14.225 -6.493 35.977 1.000 5.37 193 GLY A CA 1
ATOM 2375 C C . GLY A 1 193 ? 15.210 -7.336 36.821 1.000 4.98 193 GLY A C 1
ATOM 2376 O O . GLY A 1 193 ? 15.051 -8.549 36.924 1.000 6.00 193 GLY A O 1
ATOM 2380 N N . ALA A 1 194 ? 16.209 -6.672 37.424 1.000 5.16 194 ALA A N 1
ATOM 2381 C CA . ALA A 1 194 ? 17.162 -7.414 38.239 1.000 5.27 194 ALA A CA 1
ATOM 2382 C C . ALA A 1 194 ? 16.502 -7.967 39.477 1.000 5.38 194 ALA A C 1
ATOM 2383 O O . ALA A 1 194 ? 16.798 -9.095 39.898 1.000 5.92 194 ALA A O 1
ATOM 2389 N N . PHE A 1 195 ? 15.579 -7.211 40.075 1.000 5.45 195 PHE A N 1
ATOM 2390 C CA . PHE A 1 195 ? 14.808 -7.754 41.206 1.000 5.71 195 PHE A CA 1
ATOM 2391 C C . PHE A 1 195 ? 14.037 -8.998 40.786 1.000 5.75 195 PHE A C 1
ATOM 2392 O O . PHE A 1 195 ? 14.007 -9.981 41.511 1.000 6.19 195 PHE A O 1
ATOM 2407 N N . HIS A 1 196 ? 13.360 -8.946 39.634 1.000 5.97 196 HIS A N 1
ATOM 2408 C CA . HIS A 1 196 ? 12.591 -10.104 39.191 1.000 6.20 196 HIS A CA 1
ATOM 2409 C C . HIS A 1 196 ? 13.491 -11.298 38.878 1.000 6.04 196 HIS A C 1
ATOM 2410 O O . HIS A 1 196 ? 13.102 -12.424 39.115 1.000 6.76 196 HIS A O 1
ATOM 2422 N N . CYS A 1 197 ? 14.708 -11.032 38.393 1.000 5.94 197 CYS A N 1
ATOM 2423 C CA . CYS A 1 197 ? 15.707 -12.090 38.221 1.000 6.48 197 CYS A CA 1
ATOM 2424 C C . CYS A 1 197 ? 15.984 -12.810 39.562 1.000 6.25 197 CYS A C 1
ATOM 2425 O O . CYS A 1 197 ? 16.019 -14.036 39.614 1.000 7.01 197 CYS A O 1
ATOM 2430 N N . LEU A 1 198 ? 16.085 -12.055 40.651 1.000 5.77 198 LEU A N 1
ATOM 2431 C CA . LEU A 1 198 ? 16.304 -12.648 41.990 1.000 6.21 198 LEU A CA 1
ATOM 2432 C C . LEU A 1 198 ? 15.021 -13.396 42.395 1.000 6.24 198 LEU A C 1
ATOM 2433 O O . LEU A 1 198 ? 15.064 -14.559 42.819 1.000 7.03 198 LEU A O 1
ATOM 2446 N N . LYS A 1 199 ? 13.865 -12.742 42.310 1.000 6.61 199 LYS A N 1
ATOM 2447 C CA . LYS A 1 199 ? 12.584 -13.335 42.699 1.000 7.05 199 LYS A CA 1
ATOM 2448 C C . LYS A 1 199 ? 12.373 -14.670 41.984 1.000 6.66 199 LYS A C 1
ATOM 2449 O O . LYS A 1 199 ? 11.896 -15.638 42.618 1.000 7.95 199 LYS A O 1
ATOM 2460 N N . ASP A 1 200 ? 12.676 -14.702 40.721 1.000 6.76 200 ASP A N 1
ATOM 2461 C CA . ASP A 1 200 ? 12.489 -15.877 39.856 1.000 7.02 200 ASP A CA 1
ATOM 2462 C C . ASP A 1 200 ? 13.524 -16.956 40.097 1.000 7.45 200 ASP A C 1
ATOM 2463 O O . ASP A 1 200 ? 13.439 -18.035 39.448 1.000 8.91 200 ASP A O 1
ATOM 2472 N N . GLY A 1 201 ? 14.506 -16.735 40.949 1.000 7.17 201 GLY A N 1
ATOM 2473 C CA . GLY A 1 201 ? 15.508 -17.771 41.229 1.000 7.89 201 GLY A CA 1
ATOM 2474 C C . GLY A 1 201 ? 16.625 -17.830 40.247 1.000 8.02 201 GLY A C 1
ATOM 2475 O O . GLY A 1 201 ? 17.402 -18.775 40.280 1.000 10.40 201 GLY A O 1
ATOM 2477 N N . LYS A 1 202 ? 16.749 -16.812 39.377 1.000 7.03 202 LYS A N 1
ATOM 2478 C CA . LYS A 1 202 ? 17.821 -16.774 38.398 1.000 7.11 202 LYS A CA 1
ATOM 2479 C C . LYS A 1 202 ? 19.078 -16.109 38.922 1.000 7.12 202 LYS A C 1
ATOM 2480 O O . LYS A 1 202 ? 20.133 -16.263 38.318 1.000 9.05 202 LYS A O 1
ATOM 2491 N N . GLY A 1 203 ? 18.997 -15.407 40.051 1.000 7.14 203 GLY A N 1
ATOM 2492 C CA . GLY A 1 203 ? 20.143 -14.977 40.787 1.000 6.88 203 GLY A CA 1
ATOM 2493 C C . GLY A 1 203 ? 19.945 -15.211 42.261 1.000 6.98 203 GLY A C 1
ATOM 2494 O O . GLY A 1 203 ? 18.825 -15.210 42.750 1.000 8.76 203 GLY A O 1
ATOM 2497 N N . ASP A 1 204 ? 21.078 -15.354 42.973 1.000 6.74 204 ASP A N 1
ATOM 2498 C CA . ASP A 1 204 ? 21.120 -15.371 44.410 1.000 6.88 204 ASP A CA 1
ATOM 2499 C C . ASP A 1 204 ? 21.133 -13.962 45.018 1.000 6.51 204 ASP A C 1
ATOM 2500 O O . ASP A 1 204 ? 20.844 -13.782 46.208 1.000 7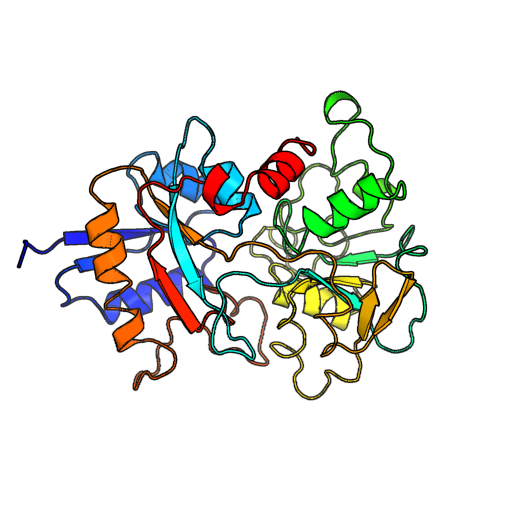.32 204 ASP A O 1
ATOM 2508 N N . VAL A 1 205 ? 21.484 -12.971 44.200 1.000 6.69 205 VAL A N 1
ATOM 2509 C CA . VAL A 1 205 ? 21.651 -11.589 44.628 1.000 6.22 205 VAL A CA 1
ATOM 2510 C C . VAL A 1 205 ? 21.266 -10.713 43.463 1.000 5.84 205 VAL A C 1
ATOM 2511 O O . VAL A 1 205 ? 21.541 -11.050 42.302 1.000 6.94 205 VAL A O 1
ATOM 2523 N N . ALA A 1 206 ? 20.649 -9.568 43.769 1.000 5.51 206 ALA A N 1
ATOM 2524 C CA . ALA A 1 206 ? 20.332 -8.528 42.777 1.000 5.44 206 ALA A CA 1
ATOM 2525 C C . ALA A 1 206 ? 20.961 -7.221 43.257 1.000 5.20 206 ALA A C 1
ATOM 2526 O O . ALA A 1 206 ? 20.770 -6.785 44.374 1.000 6.31 206 ALA A O 1
ATOM 2531 N N . PHE A 1 207 ? 21.697 -6.587 42.349 1.000 4.98 207 PHE A N 1
ATOM 2532 C CA . PHE A 1 207 ? 22.391 -5.315 42.618 1.000 4.89 207 PHE A CA 1
ATOM 2533 C C . PHE A 1 207 ? 21.502 -4.197 42.071 1.000 5.02 207 PHE A C 1
ATOM 2534 O O . PHE A 1 207 ? 21.432 -3.982 40.862 1.000 5.44 207 PHE A O 1
ATOM 2548 N N . VAL A 1 208 ? 20.772 -3.572 43.016 1.000 5.14 208 VAL A N 1
ATOM 2549 C CA . VAL A 1 208 ? 19.685 -2.660 42.681 1.000 4.87 208 VAL A CA 1
ATOM 2550 C C . VAL A 1 208 ? 19.751 -1.434 43.630 1.000 4.65 208 VAL A C 1
ATOM 2551 O O . VAL A 1 208 ? 20.845 -1.143 44.187 1.000 5.28 208 VAL A O 1
ATOM 2562 N N . LYS A 1 209 ? 18.649 -0.691 43.759 1.000 5.28 209 LYS A N 1
ATOM 2563 C CA . LYS A 1 209 ? 18.650 0.529 44.568 1.000 5.14 209 LYS A CA 1
ATOM 2564 C C . LYS A 1 209 ? 17.701 0.370 45.730 1.000 5.20 209 LYS A C 1
ATOM 2565 O O . LYS A 1 209 ? 16.968 -0.602 45.907 1.000 5.39 209 LYS A O 1
ATOM 2582 N N . HIS A 1 210 ? 17.684 1.423 46.587 1.000 5.53 210 HIS A N 1
ATOM 2583 C CA . HIS A 1 210 ? 17.035 1.314 47.876 1.000 5.92 210 HIS A CA 1
ATOM 2584 C C . HIS A 1 210 ? 15.515 1.231 47.796 1.000 6.09 210 HIS A C 1
ATOM 2585 O O . HIS A 1 210 ? 14.898 0.749 48.774 1.000 8.43 210 HIS A O 1
ATOM 2597 N N . THR A 1 211 ? 14.882 1.675 46.723 1.000 6.04 211 THR A N 1
ATOM 2598 C CA . THR A 1 211 ? 13.441 1.586 46.536 1.000 6.31 211 THR A CA 1
ATOM 2599 C C . THR A 1 211 ? 12.989 0.322 45.827 1.000 6.11 211 THR A C 1
ATOM 2600 O O . THR A 1 211 ? 11.796 0.095 45.693 1.000 6.79 211 THR A O 1
ATOM 2609 N N . THR A 1 212 ? 13.940 -0.487 45.315 1.000 5.45 212 THR A N 1
ATOM 2610 C CA . THR A 1 212 ? 13.549 -1.505 44.363 1.000 5.56 212 THR A CA 1
ATOM 2611 C C . THR A 1 212 ? 12.590 -2.552 44.925 1.000 5.71 212 THR A C 1
ATOM 2612 O O . THR A 1 212 ? 11.628 -2.922 44.259 1.000 6.54 212 THR A O 1
ATOM 2623 N N . VAL A 1 213 ? 12.875 -3.056 46.117 1.000 6.18 213 VAL A N 1
ATOM 2624 C CA . VAL A 1 213 ? 11.985 -4.100 46.643 1.000 7.02 213 VAL A CA 1
ATOM 2625 C C . VAL A 1 213 ? 10.577 -3.512 46.828 1.000 7.41 213 VAL A C 1
ATOM 2626 O O . VAL A 1 213 ? 9.586 -4.127 46.465 1.000 8.84 213 VAL A O 1
ATOM 2635 N N . ASN A 1 214 ? 10.483 -2.322 47.413 1.000 8.14 214 ASN A N 1
ATOM 2636 C CA A ASN A 1 214 ? 9.182 -1.706 47.629 0.793 10.05 214 ASN A CA 1
ATOM 2637 C CA B ASN A 1 214 ? 9.186 -1.687 47.619 0.207 8.93 214 ASN A CA 1
ATOM 2638 C C . ASN A 1 214 ? 8.459 -1.447 46.301 1.000 9.41 214 ASN A C 1
ATOM 2639 O O . ASN A 1 214 ? 7.213 -1.565 46.214 1.000 11.46 214 ASN A O 1
ATOM 2649 N N . GLU A 1 215 ? 9.166 -1.080 45.231 1.000 8.32 215 GLU A N 1
ATOM 2650 C CA . GLU A 1 215 ? 8.564 -0.851 43.937 1.000 9.27 215 GLU A CA 1
ATOM 2651 C C . GLU A 1 215 ? 7.944 -2.110 43.337 1.000 9.31 215 GLU A C 1
ATOM 2652 O O . GLU A 1 215 ? 7.038 -2.003 42.510 1.000 14.10 215 GLU A O 1
ATOM 2660 N N . ASN A 1 216 ? 8.515 -3.254 43.666 1.000 8.64 216 ASN A N 1
ATOM 2661 C CA . ASN A 1 216 ? 8.159 -4.487 42.966 1.000 8.76 216 ASN A CA 1
ATOM 2662 C C . ASN A 1 216 ? 7.383 -5.491 43.795 1.000 9.72 216 ASN A C 1
ATOM 2663 O O . ASN A 1 216 ? 6.633 -6.283 43.193 1.000 11.77 216 ASN A O 1
ATOM 2673 N N . ALA A 1 217 ? 7.557 -5.491 45.086 1.000 10.73 217 ALA A N 1
ATOM 2674 C CA . ALA A 1 217 ? 6.976 -6.446 46.009 1.000 11.75 217 ALA A CA 1
ATOM 2675 C C . ALA A 1 217 ? 6.632 -5.808 47.328 1.000 12.52 217 ALA A C 1
ATOM 2676 O O . ALA A 1 217 ? 7.061 -6.261 48.393 1.000 13.87 217 ALA A O 1
ATOM 2680 N N . PRO A 1 218 ? 5.840 -4.759 47.312 1.000 13.00 218 PRO A N 1
ATOM 2681 C CA . PRO A 1 218 ? 5.574 -4.039 48.561 1.000 15.14 218 PRO A CA 1
ATOM 2682 C C . PRO A 1 218 ? 4.969 -4.912 49.647 1.000 16.99 218 PRO A C 1
ATOM 2683 O O . PRO A 1 218 ? 5.252 -4.713 50.814 1.000 21.90 218 PRO A O 1
ATOM 2687 N N . ASP A 1 219 ? 4.197 -5.899 49.317 1.000 15.98 219 ASP A N 1
ATOM 2688 C CA . ASP A 1 219 ? 3.561 -6.761 50.341 1.000 19.80 219 ASP A CA 1
ATOM 2689 C C . ASP A 1 219 ? 4.349 -8.027 50.631 1.000 17.89 219 ASP A C 1
ATOM 2690 O O . ASP A 1 219 ? 3.970 -8.829 51.494 1.000 22.74 219 ASP A O 1
ATOM 2696 N N . GLN A 1 220 ? 5.484 -8.258 49.961 1.000 15.65 220 GLN A N 1
ATOM 2697 C CA . GLN A 1 220 ? 6.402 -9.343 50.253 1.000 15.35 220 GLN A CA 1
ATOM 2698 C C . GLN A 1 220 ? 7.803 -8.858 50.620 1.000 12.37 220 GLN A C 1
ATOM 2699 O O . GLN A 1 220 ? 8.741 -9.629 50.608 1.000 13.43 220 GLN A O 1
ATOM 2706 N N A LYS A 1 221 ? 7.890 -7.569 50.950 0.480 12.93 221 LYS A N 1
ATOM 2707 N N B LYS A 1 221 ? 7.899 -7.583 50.942 0.520 12.31 221 LYS A N 1
ATOM 2708 C CA A LYS A 1 221 ? 9.212 -7.026 51.202 0.480 13.13 221 LYS A CA 1
ATOM 2709 C CA B LYS A 1 221 ? 9.137 -6.890 51.080 0.520 11.97 221 LYS A CA 1
ATOM 2710 C C A LYS A 1 221 ? 9.888 -7.771 52.349 0.480 14.03 221 LYS A C 1
ATOM 2711 C C B LYS A 1 221 ? 10.108 -7.607 52.007 0.520 10.92 221 LYS A C 1
ATOM 2712 O O A LYS A 1 221 ? 11.120 -7.854 52.349 0.480 14.93 221 LYS A O 1
ATOM 2713 O O B LYS A 1 221 ? 11.280 -7.827 51.782 0.520 12.68 221 LYS A O 1
ATOM 2724 N N A ASP A 1 222 ? 9.119 -8.366 53.265 0.480 13.71 222 ASP A N 1
ATOM 2725 N N B ASP A 1 222 ? 9.622 -7.962 53.180 0.520 11.62 222 ASP A N 1
ATOM 2726 C CA A ASP A 1 222 ? 9.743 -9.010 54.412 0.480 13.13 222 ASP A CA 1
ATOM 2727 C CA B ASP A 1 222 ? 10.482 -8.515 54.225 0.520 10.33 222 ASP A CA 1
ATOM 2728 C C A ASP A 1 222 ? 10.401 -10.324 54.118 0.480 11.34 222 ASP A C 1
ATOM 2729 C C B ASP A 1 222 ? 10.606 -10.030 54.033 0.520 12.87 222 ASP A C 1
ATOM 2730 O O A ASP A 1 222 ? 11.056 -11.043 54.851 0.480 14.61 222 ASP A O 1
ATOM 2731 O O B ASP A 1 222 ? 11.134 -10.665 54.988 0.520 12.63 222 ASP A O 1
ATOM 2740 N N . GLU A 1 223 ? 10.257 -10.679 52.886 1.000 11.43 223 GLU A N 1
ATOM 2741 C CA A GLU A 1 223 ? 10.815 -11.918 52.396 0.687 12.45 223 GLU A CA 1
ATOM 2742 C CA B GLU A 1 223 ? 10.874 -11.912 52.500 0.313 12.43 223 GLU A CA 1
ATOM 2743 C C . GLU A 1 223 ? 12.235 -11.720 51.791 1.000 11.76 223 GLU A C 1
ATOM 2744 O O . GLU A 1 223 ? 12.882 -12.667 51.375 1.000 17.08 223 GLU A O 1
ATOM 2757 N N . TYR A 1 224 ? 12.673 -10.510 51.680 1.000 8.62 224 TYR A N 1
ATOM 2758 C CA . TYR A 1 224 ? 13.970 -10.093 51.171 1.000 8.09 224 TYR A CA 1
ATOM 2759 C C . TYR A 1 224 ? 14.731 -9.413 52.288 1.000 7.30 224 TYR A C 1
ATOM 2760 O O . TYR A 1 224 ? 14.187 -9.051 53.315 1.000 8.67 224 TYR A O 1
ATOM 2775 N N . GLU A 1 225 ? 16.038 -9.265 52.063 1.000 7.17 225 GLU A N 1
ATOM 2776 C CA . GLU A 1 225 ? 16.940 -8.536 52.974 1.000 6.94 225 GLU A CA 1
ATOM 2777 C C . GLU A 1 225 ? 18.148 -8.090 52.158 1.000 6.67 225 GLU A C 1
ATOM 2778 O O . GLU A 1 225 ? 18.218 -8.321 50.958 1.000 6.96 225 GLU A O 1
ATOM 2787 N N . LEU A 1 226 ? 19.091 -7.435 52.843 1.000 6.67 226 LEU A N 1
ATOM 2788 C CA . LEU A 1 226 ? 20.209 -6.766 52.211 1.000 6.82 226 LEU A CA 1
ATOM 2789 C C . LEU A 1 226 ? 21.513 -7.382 52.730 1.000 6.96 226 LEU A C 1
ATOM 2790 O O . LEU A 1 226 ? 21.641 -7.682 53.908 1.000 7.84 226 LEU A O 1
ATOM 2803 N N . LEU A 1 227 ? 22.511 -7.464 51.823 1.000 6.88 227 LEU A N 1
ATOM 2804 C CA . LEU A 1 227 ? 23.870 -7.808 52.171 1.000 7.81 227 LEU A CA 1
ATOM 2805 C C . LEU A 1 227 ? 24.640 -6.531 52.509 1.000 7.92 227 LEU A C 1
ATOM 2806 O O . LEU A 1 227 ? 24.778 -5.657 51.665 1.000 8.75 227 LEU A O 1
ATOM 2819 N N . CYS A 1 228 ? 25.183 -6.440 53.729 1.000 8.41 228 CYS A N 1
ATOM 2820 C CA . CYS A 1 228 ? 25.941 -5.249 54.146 1.000 8.91 228 CYS A CA 1
ATOM 2821 C C . CYS A 1 228 ? 27.419 -5.511 53.941 1.000 9.70 228 CYS A C 1
ATOM 2822 O O . CYS A 1 228 ? 27.921 -6.641 54.056 1.000 10.41 228 CYS A O 1
ATOM 2826 N N . LEU A 1 229 ? 28.163 -4.412 53.716 1.000 10.30 229 LEU A N 1
ATOM 2827 C CA . LEU A 1 229 ? 29.613 -4.548 53.497 1.000 11.58 229 LEU A CA 1
ATOM 2828 C C . LEU A 1 229 ? 30.335 -5.087 54.727 1.000 12.69 229 LEU A C 1
ATOM 2829 O O . LEU A 1 229 ? 31.436 -5.637 54.566 1.000 14.79 229 LEU A O 1
ATOM 2836 N N . ASP A 1 230 ? 29.783 -4.934 55.913 1.000 12.29 230 ASP A N 1
ATOM 2837 C CA . ASP A 1 230 ? 30.489 -5.360 57.109 1.000 13.21 230 ASP A CA 1
ATOM 2838 C C . ASP A 1 230 ? 30.264 -6.826 57.374 1.000 13.27 230 ASP A C 1
ATOM 2839 O O . ASP A 1 230 ? 30.703 -7.270 58.431 1.000 16.25 230 ASP A O 1
ATOM 2845 N N . GLY A 1 231 ? 29.533 -7.566 56.485 1.000 11.47 231 GLY A N 1
ATOM 2846 C CA . GLY A 1 231 ? 29.322 -8.986 56.631 1.000 12.24 231 GLY A CA 1
ATOM 2847 C C . GLY A 1 231 ? 27.970 -9.350 57.191 1.000 11.53 231 GLY A C 1
ATOM 2848 O O . GLY A 1 231 ? 27.593 -10.530 57.242 1.000 14.84 231 GLY A O 1
ATOM 2849 N N . SER A 1 232 ? 27.220 -8.374 57.648 1.000 11.43 232 SER A N 1
ATOM 2850 C CA . SER A 1 232 ? 25.898 -8.584 58.209 1.000 11.50 232 SER A CA 1
ATOM 2851 C C . SER A 1 232 ? 24.846 -8.677 57.079 1.000 8.82 232 SER A C 1
ATOM 2852 O O . SER A 1 232 ? 25.098 -8.356 55.939 1.000 9.15 232 SER A O 1
ATOM 2858 N N . ARG A 1 233 ? 23.638 -9.113 57.465 1.000 8.68 233 ARG A N 1
ATOM 2859 C CA . ARG A 1 233 ? 22.399 -8.902 56.698 1.000 8.03 233 ARG A CA 1
ATOM 2860 C C . ARG A 1 233 ? 21.487 -7.995 57.491 1.000 7.90 233 ARG A C 1
ATOM 2861 O O . ARG A 1 233 ? 21.443 -8.075 58.725 1.000 7.62 233 ARG A O 1
ATOM 2876 N N . GLN A 1 234 ? 20.782 -7.121 56.801 1.000 7.56 234 GLN A N 1
ATOM 2877 C CA . GLN A 1 234 ? 19.847 -6.218 57.404 1.000 7.01 234 GLN A CA 1
ATOM 2878 C C . GLN A 1 234 ? 18.582 -6.135 56.603 1.000 6.83 234 GLN A C 1
ATOM 2879 O O . GLN A 1 234 ? 18.556 -6.425 55.403 1.000 6.79 234 GLN A O 1
ATOM 2894 N N . PRO A 1 235 ? 17.479 -5.659 57.221 1.000 6.92 235 PRO A N 1
ATOM 2895 C CA . PRO A 1 235 ? 16.225 -5.516 56.506 1.000 7.72 235 PRO A CA 1
ATOM 2896 C C . PRO A 1 235 ? 16.331 -4.564 55.326 1.000 6.71 235 PRO A C 1
ATOM 2897 O O . PRO A 1 235 ? 17.114 -3.645 55.285 1.000 7.52 235 PRO A O 1
ATOM 2904 N N . VAL A 1 236 ? 15.410 -4.774 54.371 1.000 7.37 236 VAL A N 1
ATOM 2905 C CA . VAL A 1 236 ? 15.294 -3.886 53.204 1.000 7.70 236 VAL A CA 1
ATOM 2906 C C . VAL A 1 236 ? 15.206 -2.413 53.605 1.000 7.24 236 VAL A C 1
ATOM 2907 O O . VAL A 1 236 ? 15.780 -1.561 52.940 1.000 8.02 236 VAL A O 1
ATOM 2916 N N . ASP A 1 237 ? 14.441 -2.094 54.643 1.000 7.49 237 ASP A N 1
ATOM 2917 C CA . ASP A 1 237 ? 14.240 -0.723 55.052 1.000 8.35 237 ASP A CA 1
ATOM 2918 C C . ASP A 1 237 ? 15.466 -0.124 55.737 1.000 8.01 237 ASP A C 1
ATOM 2919 O O . ASP A 1 237 ? 15.467 1.067 56.028 1.000 9.80 237 ASP A O 1
ATOM 2927 N N . ASN A 1 238 ? 16.496 -0.940 55.999 1.000 7.63 238 ASN A N 1
ATOM 2928 C CA . ASN A 1 238 ? 17.729 -0.497 56.686 1.000 7.73 238 ASN A CA 1
ATOM 2929 C C . ASN A 1 238 ? 18.799 -0.088 55.708 1.000 7.31 238 ASN A C 1
ATOM 2930 O O . ASN A 1 238 ? 19.983 -0.064 56.068 1.000 8.08 238 ASN A O 1
ATOM 2937 N N . TYR A 1 239 ? 18.453 0.260 54.461 1.000 7.04 239 TYR A N 1
ATOM 2938 C CA . TYR A 1 239 ? 19.476 0.592 53.498 1.000 7.34 239 TYR A CA 1
ATOM 2939 C C . TYR A 1 239 ? 20.389 1.693 53.962 1.000 7.54 239 TYR A C 1
ATOM 2940 O O . TYR A 1 239 ? 21.567 1.673 53.566 1.000 7.91 239 TYR A O 1
ATOM 2953 N N . LYS A 1 240 ? 19.971 2.673 54.765 1.000 7.89 240 LYS A N 1
ATOM 2954 C CA . LYS A 1 240 ? 20.895 3.707 55.164 1.000 9.39 240 LYS A CA 1
ATOM 2955 C C . LYS A 1 240 ? 22.038 3.173 56.014 1.000 9.03 240 LYS A C 1
ATOM 2956 O O . LYS A 1 240 ? 23.085 3.831 56.096 1.000 11.57 240 LYS A O 1
ATOM 2964 N N . THR A 1 241 ? 21.874 2.028 56.663 1.000 8.61 241 THR A N 1
ATOM 2965 C CA . THR A 1 241 ? 22.930 1.408 57.456 1.000 9.84 241 THR A CA 1
ATOM 2966 C C . THR A 1 241 ? 23.417 0.124 56.825 1.000 8.28 241 THR A C 1
ATOM 2967 O O . THR A 1 241 ? 24.057 -0.683 57.482 1.000 10.03 241 THR A O 1
ATOM 2971 N N . CYS A 1 242 ? 23.099 -0.113 55.532 1.000 7.71 242 CYS A N 1
ATOM 2972 C CA . CYS A 1 242 ? 23.433 -1.348 54.859 1.000 7.37 242 CYS A CA 1
ATOM 2973 C C . CYS A 1 242 ? 23.363 -1.107 53.334 1.000 7.07 242 CYS A C 1
ATOM 2974 O O . CYS A 1 242 ? 22.536 -1.701 52.654 1.000 7.58 242 CYS A O 1
ATOM 2980 N N . ASN A 1 243 ? 24.213 -0.213 52.849 1.000 6.95 243 ASN A N 1
ATOM 2981 C CA . ASN A 1 243 ? 24.302 0.088 51.435 1.000 6.83 243 ASN A CA 1
ATOM 2982 C C . ASN A 1 243 ? 25.746 -0.023 51.006 1.000 6.36 243 ASN A C 1
ATOM 2983 O O . ASN A 1 243 ? 26.697 -0.025 51.800 1.000 8.14 243 ASN A O 1
ATOM 2992 N N . TRP A 1 244 ? 25.914 -0.103 49.671 1.000 6.84 244 TRP A N 1
ATOM 2993 C CA . TRP A 1 244 ? 27.270 -0.227 49.112 1.000 7.16 244 TRP A CA 1
ATOM 2994 C C . TRP A 1 244 ? 27.807 1.128 48.682 1.000 7.67 244 TRP A C 1
ATOM 2995 O O . TRP A 1 244 ? 29.033 1.288 48.586 1.000 9.96 244 TRP A O 1
ATOM 3012 N N . ALA A 1 245 ? 26.944 2.108 48.399 1.000 7.12 245 ALA A N 1
ATOM 3013 C CA . ALA A 1 245 ? 27.357 3.436 48.040 1.000 6.99 245 ALA A CA 1
ATOM 3014 C C . ALA A 1 245 ? 26.114 4.298 47.931 1.000 6.40 245 ALA A C 1
ATOM 3015 O O . ALA A 1 245 ? 25.003 3.821 47.731 1.000 7.93 245 ALA A O 1
ATOM 3019 N N . ARG A 1 246 ? 26.331 5.618 47.992 1.000 7.08 246 ARG A N 1
ATOM 3020 C CA . ARG A 1 246 ? 25.349 6.628 47.632 1.000 6.96 246 ARG A CA 1
ATOM 3021 C C . ARG A 1 246 ? 25.796 7.228 46.330 1.000 7.13 246 ARG A C 1
ATOM 3022 O O . ARG A 1 246 ? 27.019 7.558 46.231 1.000 11.99 246 ARG A O 1
ATOM 3043 N N A VAL A 1 247 ? 24.888 7.327 45.386 0.703 7.12 247 VAL A N 1
ATOM 3044 N N B VAL A 1 247 ? 25.015 7.382 45.298 0.297 7.65 247 VAL A N 1
ATOM 3045 C CA A VAL A 1 247 ? 25.345 7.754 44.037 0.703 11.17 247 VAL A CA 1
ATOM 3046 C CA B VAL A 1 247 ? 25.475 7.877 43.979 0.297 5.23 247 VAL A CA 1
ATOM 3047 C C A VAL A 1 247 ? 24.417 8.834 43.457 0.703 7.70 247 VAL A C 1
ATOM 3048 C C B VAL A 1 247 ? 24.454 8.903 43.517 0.297 6.73 247 VAL A C 1
ATOM 3049 O O A VAL A 1 247 ? 23.244 8.935 43.821 0.703 6.37 247 VAL A O 1
ATOM 3050 O O B VAL A 1 247 ? 23.292 9.049 43.913 0.297 10.07 247 VAL A O 1
ATOM 3066 N N . ALA A 1 248 ? 24.973 9.655 42.600 1.000 7.36 248 ALA A N 1
ATOM 3067 C CA . ALA A 1 248 ? 24.221 10.740 41.981 1.000 6.04 248 ALA A CA 1
ATOM 3068 C C . ALA A 1 248 ? 23.035 10.211 41.187 1.000 5.15 248 ALA A C 1
ATOM 3069 O O . ALA A 1 248 ? 23.116 9.195 40.500 1.000 6.24 248 ALA A O 1
ATOM 3074 N N . ALA A 1 249 ? 21.942 10.970 41.236 1.000 5.31 249 ALA A N 1
ATOM 3075 C CA . ALA A 1 249 ? 20.736 10.670 40.505 1.000 5.04 249 ALA A CA 1
ATOM 3076 C C . ALA A 1 249 ? 20.987 10.505 39.021 1.000 4.55 249 ALA A C 1
ATOM 3077 O O . ALA A 1 249 ? 21.879 11.098 38.412 1.000 5.25 249 ALA A O 1
ATOM 3084 N N . HIS A 1 250 ? 20.116 9.707 38.387 1.000 5.09 250 HIS A N 1
ATOM 3085 C CA . HIS A 1 250 ? 20.041 9.756 36.932 1.000 4.68 250 HIS A CA 1
ATOM 3086 C C . HIS A 1 250 ? 19.826 11.199 36.478 1.000 4.77 250 HIS A C 1
ATOM 3087 O O . HIS A 1 250 ? 19.193 11.997 37.174 1.000 5.57 250 HIS A O 1
ATOM 3101 N N . ALA A 1 251 ? 20.382 11.519 35.309 1.000 4.80 251 ALA A N 1
ATOM 3102 C CA . ALA A 1 251 ? 20.324 12.881 34.801 1.000 5.02 251 ALA A CA 1
ATOM 3103 C C . ALA A 1 251 ? 19.992 12.902 33.335 1.000 4.89 251 ALA A C 1
ATOM 3104 O O . ALA A 1 251 ? 20.434 12.034 32.553 1.000 5.38 251 ALA A O 1
ATOM 3109 N N . VAL A 1 252 ? 19.268 13.931 32.940 1.000 5.33 252 VAL A N 1
ATOM 3110 C CA . VAL A 1 252 ? 19.059 14.247 31.529 1.000 4.88 252 VAL A CA 1
ATOM 3111 C C . VAL A 1 252 ? 20.355 14.872 31.021 1.000 5.34 252 VAL A C 1
ATOM 3112 O O . VAL A 1 252 ? 20.854 15.842 31.616 1.000 6.16 252 VAL A O 1
ATOM 3121 N N . VAL A 1 253 ? 20.875 14.343 29.920 1.000 5.00 253 VAL A N 1
ATOM 3122 C CA . VAL A 1 253 ? 22.052 14.888 29.275 1.000 5.50 253 VAL A CA 1
ATOM 3123 C C . VAL A 1 253 ? 21.676 15.499 27.931 1.000 5.39 253 VAL A C 1
ATOM 3124 O O . VAL A 1 253 ? 20.682 15.116 27.291 1.000 6.01 253 VAL A O 1
ATOM 3133 N N . ALA A 1 254 ? 22.539 16.423 27.499 1.000 5.53 254 ALA A N 1
ATOM 3134 C CA . ALA A 1 254 ? 22.281 17.209 26.283 1.000 5.68 254 ALA A CA 1
ATOM 3135 C C . ALA A 1 254 ? 23.617 17.786 25.809 1.000 5.88 254 ALA A C 1
ATOM 3136 O O . ALA A 1 254 ? 24.594 17.875 26.571 1.000 6.15 254 ALA A O 1
ATOM 3140 N N . ARG A 1 255 ? 23.658 18.212 24.570 1.000 5.82 255 ARG A N 1
ATOM 3141 C CA . ARG A 1 255 ? 24.794 18.979 24.080 1.000 6.23 255 ARG A CA 1
ATOM 3142 C C . ARG A 1 255 ? 24.967 20.245 24.941 1.000 6.15 255 ARG A C 1
ATOM 3143 O O . ARG A 1 255 ? 24.021 20.803 25.448 1.000 6.75 255 ARG A O 1
ATOM 3160 N N . ASP A 1 256 ? 26.231 20.700 24.976 1.000 6.98 256 ASP A N 1
ATOM 3161 C CA . ASP A 1 256 ? 26.531 22.002 25.567 1.000 7.64 256 ASP A CA 1
ATOM 3162 C C . ASP A 1 256 ? 26.300 23.103 24.547 1.000 7.53 256 ASP A C 1
ATOM 3163 O O . ASP A 1 256 ? 27.205 23.604 23.900 1.000 9.19 256 ASP A O 1
ATOM 3170 N N . ASP A 1 257 ? 25.005 23.401 24.341 1.000 7.65 257 ASP A N 1
ATOM 3171 C CA . ASP A 1 257 ? 24.612 24.461 23.398 1.000 7.99 257 ASP A CA 1
ATOM 3172 C C . ASP A 1 257 ? 23.315 25.069 23.923 1.000 8.62 257 ASP A C 1
ATOM 3173 O O . ASP A 1 257 ? 22.837 24.782 25.021 1.000 9.79 257 ASP A O 1
ATOM 3180 N N . ASN A 1 258 ? 22.790 26.013 23.131 1.000 10.35 258 ASN A N 1
ATOM 3181 C CA A ASN A 1 258 ? 21.605 26.791 23.480 0.231 12.46 258 ASN A CA 1
ATOM 3182 C CA B ASN A 1 258 ? 21.648 26.764 23.697 0.481 13.09 258 ASN A CA 1
ATOM 3183 C CA C ASN A 1 258 ? 21.616 26.778 23.530 0.288 12.77 258 ASN A CA 1
ATOM 3184 C C . ASN A 1 258 ? 20.351 25.948 23.662 1.000 9.51 258 ASN A C 1
ATOM 3185 O O . ASN A 1 258 ? 19.355 26.430 24.289 1.000 11.37 258 ASN A O 1
ATOM 3198 N N . LYS A 1 259 ? 20.297 24.748 23.119 1.000 8.76 259 LYS A N 1
ATOM 3199 C CA . LYS A 1 259 ? 19.031 23.998 23.139 1.000 7.88 259 LYS A CA 1
ATOM 3200 C C . LYS A 1 259 ? 18.634 23.553 24.528 1.000 7.35 259 LYS A C 1
ATOM 3201 O O . LYS A 1 259 ? 17.489 23.162 24.753 1.000 7.81 259 LYS A O 1
ATOM 3213 N N . VAL A 1 260 ? 19.566 23.649 25.482 1.000 7.61 260 VAL A N 1
ATOM 3214 C CA . VAL A 1 260 ? 19.275 23.283 26.856 1.000 7.19 260 VAL A CA 1
ATOM 3215 C C . VAL A 1 260 ? 18.074 24.069 27.376 1.000 7.21 260 VAL A C 1
ATOM 3216 O O . VAL A 1 260 ? 17.297 23.536 28.189 1.000 8.05 260 VAL A O 1
ATOM 3232 N N . GLU A 1 261 ? 17.903 25.317 26.966 1.000 7.74 261 GLU A N 1
ATOM 3233 C CA . GLU A 1 261 ? 16.804 26.111 27.513 1.000 7.97 261 GLU A CA 1
ATOM 3234 C C . GLU A 1 261 ? 15.449 25.539 27.113 1.000 7.17 261 GLU A C 1
ATOM 3235 O O . GLU A 1 261 ? 14.554 25.420 27.957 1.000 7.78 261 GLU A O 1
ATOM 3242 N N . ASP A 1 262 ? 15.277 25.175 25.850 1.000 7.22 262 ASP A N 1
ATOM 3243 C CA . ASP A 1 262 ? 14.036 24.563 25.410 1.000 6.85 262 ASP A CA 1
ATOM 3244 C C . ASP A 1 262 ? 13.784 23.221 26.127 1.000 6.47 262 ASP A C 1
ATOM 3245 O O . ASP A 1 262 ? 12.654 22.881 26.418 1.000 6.67 262 ASP A O 1
ATOM 3254 N N . ILE A 1 263 ? 14.871 22.433 26.273 1.000 6.24 263 ILE A N 1
ATOM 3255 C CA . ILE A 1 263 ? 14.711 21.138 26.939 1.000 6.07 263 ILE A CA 1
ATOM 3256 C C . ILE A 1 263 ? 14.187 21.349 28.366 1.000 5.91 263 ILE A C 1
ATOM 3257 O O . ILE A 1 263 ? 13.239 20.697 28.800 1.000 6.40 263 ILE A O 1
ATOM 3272 N N . TRP A 1 264 ? 14.801 22.271 29.103 1.000 6.16 264 TRP A N 1
ATOM 3273 C CA . TRP A 1 264 ? 14.346 22.537 30.451 1.000 6.45 264 TRP A CA 1
ATOM 3274 C C . TRP A 1 264 ? 12.954 23.141 30.486 1.000 6.74 264 TRP A C 1
ATOM 3275 O O . TRP A 1 264 ? 12.137 22.777 31.319 1.000 7.57 264 TRP A O 1
ATOM 3294 N N . SER A 1 265 ? 12.658 24.056 29.546 1.000 6.98 265 SER A N 1
ATOM 3295 C CA . SER A 1 265 ? 11.307 24.621 29.513 1.000 7.58 265 SER A CA 1
ATOM 3296 C C . SER A 1 265 ? 10.257 23.514 29.382 1.000 6.87 265 SER A C 1
ATOM 3297 O O . SER A 1 265 ? 9.241 23.497 30.075 1.000 7.81 265 SER A O 1
ATOM 3305 N N . PHE A 1 266 ? 10.514 22.592 28.453 1.000 6.62 266 PHE A N 1
ATOM 3306 C CA . PHE A 1 266 ? 9.574 21.504 28.256 1.000 6.79 266 PHE A CA 1
ATOM 3307 C C . PHE A 1 266 ? 9.439 20.662 29.525 1.000 6.05 266 PHE A C 1
ATOM 3308 O O . PHE A 1 266 ? 8.329 20.321 29.935 1.000 6.79 266 PHE A O 1
ATOM 3320 N N . LEU A 1 267 ? 10.563 20.260 30.119 1.000 6.23 267 LEU A N 1
ATOM 3321 C CA . LEU A 1 267 ? 10.503 19.387 31.275 1.000 6.19 267 LEU A CA 1
ATOM 3322 C C . LEU A 1 267 ? 9.875 20.041 32.484 1.000 6.09 267 LEU A C 1
ATOM 3323 O O . LEU A 1 267 ? 9.135 19.394 33.236 1.000 6.34 267 LEU A O 1
ATOM 3337 N N . SER A 1 268 ? 10.178 21.313 32.708 1.000 6.28 268 SER A N 1
ATOM 3338 C CA A SER A 1 268 ? 9.602 22.059 33.787 0.628 6.17 268 SER A CA 1
ATOM 3339 C CA B SER A 1 268 ? 9.592 21.978 33.859 0.372 7.22 268 SER A CA 1
ATOM 3340 C C . SER A 1 268 ? 8.069 22.075 33.702 1.000 6.43 268 SER A C 1
ATOM 3341 O O . SER A 1 268 ? 7.362 21.849 34.683 1.000 7.86 268 SER A O 1
ATOM 3352 N N . LYS A 1 269 ? 7.577 22.345 32.505 1.000 6.82 269 LYS A N 1
ATOM 3353 C CA A LYS A 1 269 ? 6.124 22.355 32.281 0.523 7.73 269 LYS A CA 1
ATOM 3354 C CA B LYS A 1 269 ? 6.120 22.364 32.365 0.477 8.65 269 LYS A CA 1
ATOM 3355 C C . LYS A 1 269 ? 5.534 20.937 32.407 1.000 6.96 269 LYS A C 1
ATOM 3356 O O . LYS A 1 269 ? 4.489 20.733 33.013 1.000 8.13 269 LYS A O 1
ATOM 3371 N N . ALA A 1 270 ? 6.243 19.960 31.813 1.000 6.92 270 ALA A N 1
ATOM 3372 C CA . ALA A 1 270 ? 5.728 18.600 31.842 1.000 6.59 270 ALA A CA 1
ATOM 3373 C C . ALA A 1 270 ? 5.614 18.073 33.249 1.000 6.46 270 ALA A C 1
ATOM 3374 O O . ALA A 1 270 ? 4.636 17.384 33.567 1.000 6.98 270 ALA A O 1
ATOM 3380 N N . GLN A 1 271 ? 6.595 18.343 34.128 1.000 6.33 271 GLN A N 1
ATOM 3381 C CA . GLN A 1 271 ? 6.494 17.831 35.487 1.000 6.31 271 GLN A CA 1
ATOM 3382 C C . GLN A 1 271 ? 5.470 18.596 36.312 1.000 6.83 271 GLN A C 1
ATOM 3383 O O . GLN A 1 271 ? 4.941 18.076 37.279 1.000 8.84 271 GLN A O 1
ATOM 3393 N N . SER A 1 272 ? 5.215 19.854 35.939 1.000 7.39 272 SER A N 1
ATOM 3394 C CA . SER A 1 272 ? 4.119 20.590 36.575 1.000 8.32 272 SER A CA 1
ATOM 3395 C C . SER A 1 272 ? 2.760 19.996 36.232 1.000 7.55 272 SER A C 1
ATOM 3396 O O . SER A 1 272 ? 1.834 20.026 37.049 1.000 10.68 272 SER A O 1
ATOM 3405 N N . ASP A 1 273 ? 2.601 19.498 35.026 1.000 7.09 273 ASP A N 1
ATOM 3406 C CA . ASP A 1 273 ? 1.342 19.026 34.511 1.000 7.55 273 ASP A CA 1
ATOM 3407 C C . ASP A 1 273 ? 1.105 17.532 34.725 1.000 7.00 273 ASP A C 1
ATOM 3408 O O . ASP A 1 273 ? -0.046 17.105 34.840 1.000 8.40 273 ASP A O 1
ATOM 3416 N N . PHE A 1 274 ? 2.192 16.725 34.714 1.000 6.34 274 PHE A N 1
ATOM 3417 C CA . PHE A 1 274 ? 2.174 15.303 34.683 1.000 6.19 274 PHE A CA 1
ATOM 3418 C C . PHE A 1 274 ? 3.008 14.671 35.775 1.000 6.43 274 PHE A C 1
ATOM 3419 O O . PHE A 1 274 ? 3.413 13.517 35.669 1.000 7.44 274 PHE A O 1
ATOM 3434 N N . GLY A 1 275 ? 3.287 15.446 36.810 1.000 6.76 275 GLY A N 1
ATOM 3435 C CA . GLY A 1 275 ? 4.097 14.985 37.943 1.000 6.60 275 GLY A CA 1
ATOM 3436 C C . GLY A 1 275 ? 3.257 14.195 38.924 1.000 6.40 275 GLY A C 1
ATOM 3437 O O . GLY A 1 275 ? 2.190 13.695 38.620 1.000 7.35 275 GLY A O 1
ATOM 3441 N N . VAL A 1 276 ? 3.813 14.054 40.135 1.000 7.04 276 VAL A N 1
ATOM 3442 C CA . VAL A 1 276 ? 3.202 13.136 41.099 1.000 7.19 276 VAL A CA 1
ATOM 3443 C C . VAL A 1 276 ? 1.787 13.595 41.475 1.000 7.53 276 VAL A C 1
ATOM 3444 O O . VAL A 1 276 ? 0.992 12.736 41.853 1.000 9.81 276 VAL A O 1
ATOM 3455 N N . ASP A 1 277 ? 1.521 14.877 41.395 1.000 7.08 277 ASP A N 1
ATOM 3456 C CA . ASP A 1 277 ? 0.252 15.501 41.757 1.000 7.45 277 ASP A CA 1
ATOM 3457 C C . ASP A 1 277 ? -0.656 15.678 40.551 1.000 7.61 277 ASP A C 1
ATOM 3458 O O . ASP A 1 277 ? -1.646 16.446 40.639 1.000 8.81 277 ASP A O 1
ATOM 3465 N N . THR A 1 278 ? -0.382 14.997 39.432 1.000 7.62 278 THR A N 1
ATOM 3466 C CA . THR A 1 278 ? -1.181 15.231 38.219 1.000 7.56 278 THR A CA 1
ATOM 3467 C C . THR A 1 278 ? -2.630 14.804 38.385 1.000 7.73 278 THR A C 1
ATOM 3468 O O . THR A 1 278 ? -2.940 13.888 39.156 1.000 8.95 278 THR A O 1
ATOM 3475 N N . LYS A 1 279 ? -3.484 15.443 37.598 1.000 7.91 279 LYS A N 1
ATOM 3476 C CA A LYS A 1 279 ? -4.875 15.054 37.376 0.591 7.72 279 LYS A CA 1
ATOM 3477 C CA B LYS A 1 279 ? -4.864 14.916 37.492 0.409 9.62 279 LYS A CA 1
ATOM 3478 C C . LYS A 1 279 ? -5.002 14.089 36.213 1.000 7.70 279 LYS A C 1
ATOM 3479 O O . LYS A 1 279 ? -6.104 13.525 35.980 1.000 8.52 279 LYS A O 1
ATOM 3491 N N . SER A 1 280 ? -3.928 13.911 35.422 1.000 7.52 280 SER A N 1
ATOM 3492 C CA . SER A 1 280 ? -3.974 13.095 34.232 1.000 8.23 280 SER A CA 1
ATOM 3493 C C . SER A 1 280 ? -3.849 11.621 34.523 1.000 8.11 280 SER A C 1
ATOM 3494 O O . SER A 1 280 ? -3.359 11.205 35.555 1.000 9.16 280 SER A O 1
ATOM 3499 N N . ASP A 1 281 ? -4.213 10.800 33.541 1.000 8.73 281 ASP A N 1
ATOM 3500 C CA . ASP A 1 281 ? -3.855 9.411 33.520 1.000 10.02 281 ASP A CA 1
ATOM 3501 C C . ASP A 1 281 ? -2.354 9.206 33.219 1.000 9.16 281 ASP A C 1
ATOM 3502 O O . ASP A 1 281 ? -1.800 8.178 33.529 1.000 11.87 281 ASP A O 1
ATOM 3509 N N . PHE A 1 282 ? -1.759 10.201 32.544 1.000 8.38 282 PHE A N 1
ATOM 3510 C CA . PHE A 1 282 ? -0.338 10.101 32.172 1.000 7.87 282 PHE A CA 1
ATOM 3511 C C . PHE A 1 282 ? 0.510 10.620 33.330 1.000 7.37 282 PHE A C 1
ATOM 3512 O O . PHE A 1 282 ? 0.324 11.740 33.781 1.000 8.23 282 PHE A O 1
ATOM 3526 N N . HIS A 1 283 ? 1.494 9.793 33.698 1.000 7.25 283 HIS A N 1
ATOM 3527 C CA A HIS A 1 283 ? 2.461 10.160 34.693 0.569 7.3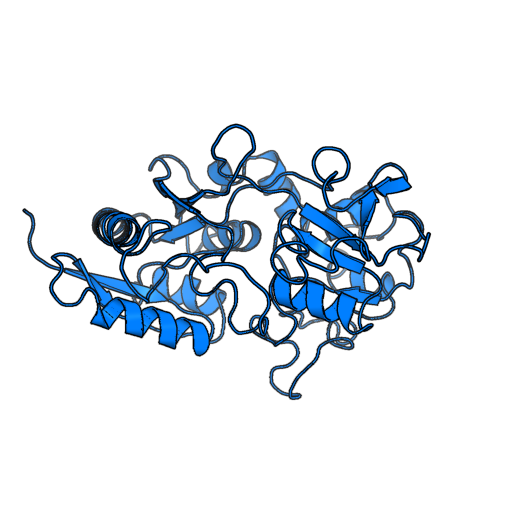7 283 HIS A CA 1
ATOM 3528 C CA B HIS A 1 283 ? 2.458 10.175 34.696 0.431 7.60 283 HIS A CA 1
ATOM 3529 C C . HIS A 1 283 ? 3.854 10.189 34.079 1.000 6.69 283 HIS A C 1
ATOM 3530 O O . HIS A 1 283 ? 4.336 9.216 33.545 1.000 7.46 283 HIS A O 1
ATOM 3549 N N . LEU A 1 284 ? 4.529 11.349 34.220 1.000 6.52 284 LEU A N 1
ATOM 3550 C CA . LEU A 1 284 ? 5.911 11.426 33.808 1.000 6.63 284 LEU A CA 1
ATOM 3551 C C . LEU A 1 284 ? 6.799 10.444 34.590 1.000 6.24 284 LEU A C 1
ATOM 3552 O O . LEU A 1 284 ? 7.740 9.885 34.014 1.000 6.94 284 LEU A O 1
ATOM 3563 N N . PHE A 1 285 ? 6.507 10.294 35.870 1.000 6.38 285 PHE A N 1
ATOM 3564 C CA . PHE A 1 285 ? 7.279 9.482 36.778 1.000 6.68 285 PHE A CA 1
ATOM 3565 C C . PHE A 1 285 ? 6.439 8.283 37.222 1.000 6.88 285 PHE A C 1
ATOM 3566 O O . PHE A 1 285 ? 5.503 8.396 38.038 1.000 8.96 285 PHE A O 1
ATOM 3579 N N . GLY A 1 286 ? 6.736 7.102 36.725 1.000 7.12 286 GLY A N 1
ATOM 3580 C CA . GLY A 1 286 ? 6.062 5.916 37.207 1.000 8.18 286 GLY A CA 1
ATOM 3581 C C . GLY A 1 286 ? 4.586 5.922 36.920 1.000 8.75 286 GLY A C 1
ATOM 3582 O O . GLY A 1 286 ? 4.188 6.112 35.768 1.000 10.21 286 GLY A O 1
ATOM 3585 N N . PRO A 1 287 ? 3.752 5.725 37.922 1.000 10.60 287 PRO A N 1
ATOM 3586 C CA . PRO A 1 287 ? 4.100 5.595 39.338 1.000 10.69 287 PRO A CA 1
ATOM 3587 C C . PRO A 1 287 ? 4.661 4.179 39.582 1.000 8.74 287 PRO A C 1
ATOM 3588 O O . PRO A 1 287 ? 4.473 3.255 38.812 1.000 10.36 287 PRO A O 1
ATOM 3592 N N . PRO A 1 288 ? 5.352 4.040 40.706 1.000 9.75 288 PRO A N 1
ATOM 3593 C CA . PRO A 1 288 ? 5.872 2.748 41.065 1.000 11.82 288 PRO A CA 1
ATOM 3594 C C . PRO A 1 288 ? 4.734 1.790 41.384 1.000 12.08 288 PRO A C 1
ATOM 3595 O O . PRO A 1 288 ? 3.638 2.200 41.760 1.000 15.19 288 PRO A O 1
ATOM 3599 N N . GLY A 1 289 ? 5.115 0.493 41.353 1.000 13.42 289 GLY A N 1
ATOM 3600 C CA . GLY A 1 289 ? 4.165 -0.501 41.828 1.000 17.64 289 GLY A CA 1
ATOM 3601 C C . GLY A 1 289 ? 4.350 -1.818 41.109 1.000 13.93 289 GLY A C 1
ATOM 3602 O O . GLY A 1 289 ? 5.064 -1.939 40.170 1.000 12.65 289 GLY A O 1
ATOM 3603 N N . LYS A 1 290 ? 3.679 -2.813 41.626 1.000 16.44 290 LYS A N 1
ATOM 3604 C CA . LYS A 1 290 ? 3.790 -4.198 41.145 1.000 15.63 290 LYS A CA 1
ATOM 3605 C C . LYS A 1 290 ? 3.240 -4.293 39.731 1.000 18.26 290 LYS A C 1
ATOM 3606 O O . LYS A 1 290 ? 2.079 -4.122 39.438 1.000 29.10 290 LYS A O 1
ATOM 3612 N N . LYS A 1 291 ? 4.071 -4.671 38.767 1.000 14.30 291 LYS A N 1
ATOM 3613 C CA A LYS A 1 291 ? 3.712 -4.942 37.395 0.562 16.48 291 LYS A CA 1
ATOM 3614 C CA B LYS A 1 291 ? 3.708 -4.912 37.385 0.438 14.42 291 LYS A CA 1
ATOM 3615 C C . LYS A 1 291 ? 4.963 -5.347 36.616 1.000 12.26 291 LYS A C 1
ATOM 3616 O O . LYS A 1 291 ? 6.090 -5.388 37.192 1.000 13.92 291 LYS A O 1
ATOM 3627 N N . ASP A 1 292 ? 4.802 -5.720 35.346 1.000 13.92 292 ASP A N 1
ATOM 3628 C CA A ASP A 1 292 ? 5.966 -6.276 34.589 0.607 12.69 292 ASP A CA 1
ATOM 3629 C CA B ASP A 1 292 ? 5.906 -6.221 34.510 0.393 13.62 292 ASP A CA 1
ATOM 3630 C C . ASP A 1 292 ? 7.100 -5.270 34.457 1.000 11.47 292 ASP A C 1
ATOM 3631 O O . ASP A 1 292 ? 6.954 -4.093 34.130 1.000 13.34 292 ASP A O 1
ATOM 3640 N N . PRO A 1 293 ? 8.344 -5.732 34.738 1.000 10.96 293 PRO A N 1
ATOM 3641 C CA . PRO A 1 293 ? 9.441 -4.790 34.757 1.000 11.61 293 PRO A CA 1
ATOM 3642 C C . PRO A 1 293 ? 9.661 -4.115 33.397 1.000 10.13 293 PRO A C 1
ATOM 3643 O O . PRO A 1 293 ? 10.257 -3.005 33.434 1.000 10.46 293 PRO A O 1
ATOM 3649 N N . VAL A 1 294 ? 9.264 -4.659 32.251 1.000 11.62 294 VAL A N 1
ATOM 3650 C CA A VAL A 1 294 ? 9.544 -3.916 31.003 0.621 12.18 294 VAL A CA 1
ATOM 3651 C CA B VAL A 1 294 ? 9.405 -3.966 30.987 0.379 12.56 294 VAL A CA 1
ATOM 3652 C C . VAL A 1 294 ? 8.663 -2.641 30.945 1.000 11.08 294 VAL A C 1
ATOM 3653 O O . VAL A 1 294 ? 8.940 -1.798 30.077 1.000 11.57 294 VAL A O 1
ATOM 3661 N N . LEU A 1 295 ? 7.714 -2.473 31.838 1.000 10.34 295 LEU A N 1
ATOM 3662 C CA . LEU A 1 295 ? 6.901 -1.267 31.913 1.000 10.70 295 LEU A CA 1
ATOM 3663 C C . LEU A 1 295 ? 7.470 -0.217 32.838 1.000 7.85 295 LEU A C 1
ATOM 3664 O O . LEU A 1 295 ? 6.847 0.825 33.040 1.000 8.87 295 LEU A O 1
ATOM 3670 N N . LYS A 1 296 ? 8.608 -0.491 33.454 1.000 7.88 296 LYS A N 1
ATOM 3671 C CA . LYS A 1 296 ? 9.137 0.324 34.535 1.000 7.39 296 LYS A CA 1
ATOM 3672 C C . LYS A 1 296 ? 10.306 1.175 34.097 1.000 5.91 296 LYS A C 1
ATOM 3673 O O . LYS A 1 296 ? 11.095 0.825 33.216 1.000 6.47 296 LYS A O 1
ATOM 3686 N N . ASP A 1 297 ? 10.412 2.325 34.781 1.000 5.54 297 ASP A N 1
ATOM 3687 C CA . ASP A 1 297 ? 11.505 3.261 34.607 1.000 5.38 297 ASP A CA 1
ATOM 3688 C C . ASP A 1 297 ? 11.578 3.785 33.174 1.000 5.02 297 ASP A C 1
ATOM 3689 O O . ASP A 1 297 ? 12.655 4.028 32.635 1.000 5.66 297 ASP A O 1
ATOM 3698 N N . LEU A 1 298 ? 10.418 3.983 32.563 1.000 5.54 298 LEU A N 1
ATOM 3699 C CA . LEU A 1 298 ? 10.361 4.449 31.199 1.000 5.14 298 LEU A CA 1
ATOM 3700 C C . LEU A 1 298 ? 10.574 5.953 31.142 1.000 4.91 298 LEU A C 1
ATOM 3701 O O . LEU A 1 298 ? 9.824 6.748 31.732 1.000 5.19 298 LEU A O 1
ATOM 3714 N N . LEU A 1 299 ? 11.641 6.372 30.432 1.000 5.25 299 LEU A N 1
ATOM 3715 C CA . LEU A 1 299 ? 12.067 7.773 30.239 1.000 5.25 299 LEU A CA 1
ATOM 3716 C C . LEU A 1 299 ? 12.775 8.338 31.469 1.000 4.87 299 LEU A C 1
ATOM 3717 O O . LEU A 1 299 ? 13.861 8.920 31.359 1.000 6.03 299 LEU A O 1
ATOM 3731 N N . PHE A 1 300 ? 12.133 8.203 32.627 1.000 4.89 300 PHE A N 1
ATOM 3732 C CA . PHE A 1 300 ? 12.621 8.565 33.930 1.000 4.74 300 PHE A CA 1
ATOM 3733 C C . PHE A 1 300 ? 12.370 7.374 34.861 1.000 4.84 300 PHE A C 1
ATOM 3734 O O . PHE A 1 300 ? 11.481 6.557 34.586 1.000 5.39 300 PHE A O 1
ATOM 3747 N N . LYS A 1 301 ? 13.096 7.312 35.964 1.000 4.92 301 LYS A N 1
ATOM 3748 C CA . LYS A 1 301 ? 12.826 6.264 36.937 1.000 4.95 301 LYS A CA 1
ATOM 3749 C C . LYS A 1 301 ? 11.470 6.445 37.577 1.000 4.96 301 LYS A C 1
ATOM 3750 O O . LYS A 1 301 ? 11.015 7.560 37.891 1.000 5.48 301 LYS A O 1
ATOM 3768 N N . ASP A 1 302 ? 10.829 5.309 37.881 1.000 5.01 302 ASP A N 1
ATOM 3769 C CA . ASP A 1 302 ? 9.536 5.310 38.558 1.000 5.66 302 ASP A CA 1
ATOM 3770 C C . ASP A 1 302 ? 9.625 5.928 39.961 1.000 5.73 302 ASP A C 1
ATOM 3771 O O . ASP A 1 302 ? 8.613 6.379 40.468 1.000 6.83 302 ASP A O 1
ATOM 3779 N N . SER A 1 303 ? 10.810 5.858 40.569 1.000 5.40 303 SER A N 1
ATOM 3780 C CA . SER A 1 303 ? 11.069 6.409 41.893 1.000 5.68 303 SER A CA 1
ATOM 3781 C C . SER A 1 303 ? 11.348 7.924 41.861 1.000 5.14 303 SER A C 1
ATOM 3782 O O . SER A 1 303 ? 11.427 8.512 42.940 1.000 5.92 303 SER A O 1
ATOM 3789 N N . ALA A 1 304 ? 11.503 8.525 40.695 1.000 5.20 304 ALA A N 1
ATOM 3790 C CA . ALA A 1 304 ? 11.678 9.966 40.635 1.000 5.23 304 ALA A CA 1
ATOM 3791 C C . ALA A 1 304 ? 10.353 10.645 41.015 1.000 5.21 304 ALA A C 1
ATOM 3792 O O . ALA A 1 304 ? 9.256 10.142 40.722 1.000 5.78 304 ALA A O 1
ATOM 3799 N N . ILE A 1 305 ? 10.472 11.818 41.651 1.000 5.23 305 ILE A N 1
ATOM 3800 C CA . ILE A 1 305 ? 9.332 12.612 42.044 1.000 5.48 305 ILE A CA 1
ATOM 3801 C C . ILE A 1 305 ? 9.375 14.024 41.497 1.000 5.31 305 ILE A C 1
ATOM 3802 O O . ILE A 1 305 ? 8.412 14.785 41.686 1.000 5.93 305 ILE A O 1
ATOM 3816 N N . MET A 1 306 ? 10.458 14.382 40.841 1.000 5.30 306 MET A N 1
ATOM 3817 C CA . MET A 1 306 ? 10.683 15.692 40.261 1.000 5.26 306 MET A CA 1
ATOM 3818 C C . MET A 1 306 ? 12.000 15.619 39.501 1.000 5.08 306 MET A C 1
ATOM 3819 O O . MET A 1 306 ? 12.772 14.671 39.681 1.000 5.53 306 MET A O 1
ATOM 3831 N N . LEU A 1 307 ? 12.270 16.667 38.742 1.000 5.13 307 LEU A N 1
ATOM 3832 C CA . LEU A 1 307 ? 13.588 16.953 38.150 1.000 5.31 307 LEU A CA 1
ATOM 3833 C C . LEU A 1 307 ? 14.050 18.291 38.691 1.000 5.59 307 LEU A C 1
ATOM 3834 O O . LEU A 1 307 ? 13.230 19.240 38.812 1.000 7.18 307 LEU A O 1
ATOM 3848 N N . LYS A 1 308 ? 15.347 18.405 38.947 1.000 5.69 308 LYS A N 1
ATOM 3849 C CA . LYS A 1 308 ? 15.973 19.631 39.471 1.000 6.03 308 LYS A CA 1
ATOM 3850 C C . LYS A 1 308 ? 17.036 20.057 38.477 1.000 5.57 308 LYS A C 1
ATOM 3851 O O . LYS A 1 308 ? 17.921 19.286 38.129 1.000 6.82 308 LYS A O 1
ATOM 3872 N N . ARG A 1 309 ? 16.963 21.303 38.001 1.000 6.16 309 ARG A N 1
ATOM 3873 C CA . ARG A 1 309 ? 17.908 21.770 36.977 1.000 6.59 309 ARG A CA 1
ATOM 3874 C C . ARG A 1 309 ? 19.298 21.776 37.554 1.000 7.13 309 ARG A C 1
ATOM 3875 O O . ARG A 1 309 ? 19.527 22.298 38.611 1.000 11.40 309 ARG A O 1
ATOM 3895 N N . VAL A 1 310 ? 20.245 21.227 36.794 1.000 6.91 310 VAL A N 1
ATOM 3896 C CA . VAL A 1 310 ? 21.650 21.203 37.145 1.000 7.23 310 VAL A CA 1
ATOM 3897 C C . VAL A 1 310 ? 22.281 22.538 36.734 1.000 7.11 310 VAL A C 1
ATOM 3898 O O . VAL A 1 310 ? 22.026 23.012 35.636 1.000 8.84 310 VAL A O 1
ATOM 3910 N N . PRO A 1 311 ? 23.090 23.170 37.564 1.000 7.41 311 PRO A N 1
ATOM 3911 C CA . PRO A 1 311 ? 23.749 24.396 37.149 1.000 8.10 311 PRO A CA 1
ATOM 3912 C C . PRO A 1 311 ? 24.599 24.164 35.882 1.000 7.45 311 PRO A C 1
ATOM 3913 O O . PRO A 1 311 ? 25.239 23.144 35.735 1.000 7.80 311 PRO A O 1
ATOM 3920 N N . SER A 1 312 ? 24.597 25.171 34.972 1.000 8.82 312 SER A N 1
ATOM 3921 C CA . SER A 1 312 ? 25.306 25.034 33.714 1.000 10.89 312 SER A CA 1
ATOM 3922 C C . SER A 1 312 ? 26.773 24.769 33.884 1.000 10.82 312 SER A C 1
ATOM 3923 O O . SER A 1 312 ? 27.394 24.136 33.036 1.000 14.70 312 SER A O 1
ATOM 3932 N N . LEU A 1 313 ? 27.324 25.283 34.988 1.000 10.05 313 LEU A N 1
ATOM 3933 C CA . LEU A 1 313 ? 28.764 25.112 35.150 1.000 10.93 313 LEU A CA 1
ATOM 3934 C C . LEU A 1 313 ? 29.079 23.681 35.563 1.000 12.45 313 LEU A C 1
ATOM 3935 O O . LEU A 1 313 ? 30.283 23.353 35.596 1.000 21.20 313 LEU A O 1
ATOM 3943 N N . MET A 1 314 ? 28.156 22.815 35.930 1.000 8.51 314 MET A N 1
ATOM 3944 C CA A MET A 1 314 ? 28.486 21.423 36.209 0.684 9.31 314 MET A CA 1
ATOM 3945 C CA B MET A 1 314 ? 28.455 21.410 36.243 0.316 9.18 314 MET A CA 1
ATOM 3946 C C . MET A 1 314 ? 28.538 20.597 34.954 1.000 9.37 314 MET A C 1
ATOM 3947 O O . MET A 1 314 ? 27.591 20.532 34.194 1.000 15.14 314 MET A O 1
ATOM 3961 N N . ASP A 1 315 ? 29.653 19.926 34.772 1.000 7.88 315 ASP A N 1
ATOM 3962 C CA . ASP A 1 315 ? 29.848 18.931 33.742 1.000 7.31 315 ASP A CA 1
ATOM 3963 C C . ASP A 1 315 ? 29.646 17.531 34.339 1.000 6.13 315 ASP A C 1
ATOM 3964 O O . ASP A 1 315 ? 29.280 17.359 35.496 1.000 6.58 315 ASP A O 1
ATOM 3972 N N . SER A 1 316 ? 29.888 16.494 33.521 1.000 6.14 316 SER A N 1
ATOM 3973 C CA . SER A 1 316 ? 29.671 15.139 34.029 1.000 5.82 316 SER A CA 1
ATOM 3974 C C . SER A 1 316 ? 30.591 14.800 35.196 1.000 5.64 316 SER A C 1
ATOM 3975 O O . SER A 1 316 ? 30.165 14.122 36.136 1.000 6.00 316 SER A O 1
ATOM 3982 N N . GLN A 1 317 ? 31.843 15.266 35.149 1.000 5.72 317 GLN A N 1
ATOM 3983 C CA . GLN A 1 317 ? 32.765 14.954 36.249 1.000 5.43 317 GLN A CA 1
ATOM 3984 C C . GLN A 1 317 ? 32.342 15.621 37.563 1.000 5.87 317 GLN A C 1
ATOM 3985 O O . GLN A 1 317 ? 32.332 14.979 38.601 1.000 6.65 317 GLN A O 1
ATOM 3997 N N . LEU A 1 318 ? 32.004 16.914 37.490 1.000 6.26 318 LEU A N 1
ATOM 3998 C CA . LEU A 1 318 ? 31.527 17.572 38.701 1.000 6.45 318 LEU A CA 1
ATOM 3999 C C . LEU A 1 318 ? 30.218 16.998 39.229 1.000 6.38 318 LEU A C 1
ATOM 4000 O O . LEU A 1 318 ? 30.002 16.910 40.427 1.000 7.29 318 LEU A O 1
ATOM 4007 N N . TYR A 1 319 ? 29.340 16.615 38.303 1.000 6.01 319 TYR A N 1
ATOM 4008 C CA . TYR A 1 319 ? 28.036 16.049 38.646 1.000 5.85 319 TYR A CA 1
ATOM 4009 C C . TYR A 1 319 ? 28.158 14.743 39.396 1.000 5.78 319 TYR A C 1
ATOM 4010 O O . TYR A 1 319 ? 27.544 14.495 40.418 1.000 6.88 319 TYR A O 1
ATOM 4027 N N . LEU A 1 320 ? 28.991 13.829 38.833 1.000 6.21 320 LEU A N 1
ATOM 4028 C CA . LEU A 1 320 ? 29.220 12.556 39.483 1.000 6.46 320 LEU A CA 1
ATOM 4029 C C . LEU A 1 320 ? 30.100 12.669 40.703 1.000 7.45 320 LEU A C 1
ATOM 4030 O O . LEU A 1 320 ? 30.049 11.810 41.587 1.000 8.94 320 LEU A O 1
ATOM 4044 N N . GLY A 1 321 ? 30.904 13.717 40.725 1.000 7.21 321 GLY A N 1
ATOM 4045 C CA . GLY A 1 321 ? 31.891 13.985 41.756 1.000 8.07 321 GLY A CA 1
ATOM 4046 C C . GLY A 1 321 ? 33.196 13.296 41.401 1.000 7.45 321 GLY A C 1
ATOM 4047 O O . GLY A 1 321 ? 33.230 12.268 40.751 1.000 7.53 321 GLY A O 1
ATOM 4051 N N . PHE A 1 322 ? 34.283 13.910 41.849 1.000 8.25 322 PHE A N 1
ATOM 4052 C CA . PHE A 1 322 ? 35.600 13.413 41.467 1.000 8.35 322 PHE A CA 1
ATOM 4053 C C . PHE A 1 322 ? 35.821 11.984 41.954 1.000 8.93 322 PHE A C 1
ATOM 4054 O O . PHE A 1 322 ? 36.488 11.232 41.223 1.000 9.45 322 PHE A O 1
ATOM 4067 N N . GLU A 1 323 ? 35.327 11.614 43.127 1.000 9.76 323 GLU A N 1
ATOM 4068 C CA . GLU A 1 323 ? 35.617 10.304 43.638 1.000 12.13 323 GLU A CA 1
ATOM 4069 C C . GLU A 1 323 ? 34.961 9.235 42.770 1.000 10.58 323 GLU A C 1
ATOM 4070 O O . GLU A 1 323 ? 35.600 8.253 42.361 1.000 11.73 323 GLU A O 1
ATOM 4082 N N . TYR A 1 324 ? 33.664 9.303 42.522 1.000 9.52 324 TYR A N 1
ATOM 4083 C CA . TYR A 1 324 ? 33.039 8.268 41.673 1.000 8.96 324 TYR A CA 1
ATOM 4084 C C . TYR A 1 324 ? 33.534 8.323 40.272 1.000 7.96 324 TYR A C 1
ATOM 4085 O O . TYR A 1 324 ? 33.732 7.286 39.619 1.000 8.71 324 TYR A O 1
ATOM 4098 N N . TYR A 1 325 ? 33.785 9.539 39.745 1.000 7.64 325 TYR A N 1
ATOM 4099 C CA . TYR A 1 325 ? 34.301 9.656 38.391 1.000 7.45 325 TYR A CA 1
ATOM 4100 C C . TYR A 1 325 ? 35.629 8.885 38.275 1.000 8.28 325 TYR A C 1
ATOM 4101 O O . TYR A 1 325 ? 35.850 8.165 37.309 1.000 8.94 325 TYR A O 1
ATOM 4116 N N . SER A 1 326 ? 36.480 9.051 39.292 1.000 9.07 326 SER A N 1
ATOM 4117 C CA . SER A 1 326 ? 37.790 8.360 39.261 1.000 10.77 326 SER A CA 1
ATOM 4118 C C . SER A 1 326 ? 37.606 6.843 39.425 1.000 11.63 326 SER A C 1
ATOM 4119 O O . SER A 1 326 ? 38.373 6.080 38.851 1.000 13.33 326 SER A O 1
ATOM 4125 N N . ALA A 1 327 ? 36.600 6.411 40.203 1.000 11.48 327 ALA A N 1
ATOM 4126 C CA . ALA A 1 327 ? 36.303 4.981 40.316 1.000 12.77 327 ALA A CA 1
ATOM 4127 C C . ALA A 1 327 ? 35.923 4.361 38.976 1.000 11.65 327 ALA A C 1
ATOM 4128 O O . ALA A 1 327 ? 36.351 3.276 38.638 1.000 13.78 327 ALA A O 1
ATOM 4130 N N . ILE A 1 328 ? 35.123 5.093 38.178 1.000 9.87 328 ILE A N 1
ATOM 4131 C CA . ILE A 1 328 ? 34.797 4.639 36.866 1.000 9.52 328 ILE A CA 1
ATOM 4132 C C . ILE A 1 328 ? 36.049 4.670 35.983 1.000 10.72 328 ILE A C 1
ATOM 4133 O O . ILE A 1 328 ? 36.263 3.667 35.285 1.000 12.45 328 ILE A O 1
ATOM 4145 N N . GLN A 1 329 ? 36.842 5.709 36.050 1.000 11.24 329 GLN A N 1
ATOM 4146 C CA . GLN A 1 329 ? 38.106 5.752 35.259 1.000 12.35 329 GLN A CA 1
ATOM 4147 C C . GLN A 1 329 ? 38.924 4.492 35.563 1.000 14.94 329 GLN A C 1
ATOM 4148 O O . GLN A 1 329 ? 39.525 3.905 34.638 1.000 17.02 329 GLN A O 1
ATOM 4157 N N . SER A 1 330 ? 38.925 4.053 36.861 1.000 16.03 330 SER A N 1
ATOM 4158 C CA A SER A 1 330 ? 39.760 2.911 37.258 0.452 18.96 330 SER A CA 1
ATOM 4159 C CA B SER A 1 330 ? 39.828 2.920 37.150 0.548 17.77 330 SER A CA 1
ATOM 4160 C C . SER A 1 330 ? 39.301 1.627 36.646 1.000 16.88 330 SER A C 1
ATOM 4161 O O . SER A 1 330 ? 40.015 0.595 36.620 1.000 21.63 330 SER A O 1
ATOM 4167 N N . MET A 1 331 ? 38.078 1.570 36.163 1.000 13.57 331 MET A N 1
ATOM 4168 C CA . MET A 1 331 ? 37.552 0.311 35.668 1.000 13.93 331 MET A CA 1
ATOM 4169 C C . MET A 1 331 ? 37.580 0.267 34.147 1.000 16.71 331 MET A C 1
ATOM 4170 O O . MET A 1 331 ? 37.044 -0.615 33.485 1.000 24.30 331 MET A O 1
ATOM 4179 N N . ARG A 1 332 ? 38.235 1.201 33.495 1.000 17.19 332 ARG A N 1
ATOM 4180 C CA A ARG A 1 332 ? 38.309 1.179 32.031 0.555 22.24 332 ARG A CA 1
ATOM 4181 C CA B ARG A 1 332 ? 38.323 1.346 32.058 0.445 22.14 332 ARG A CA 1
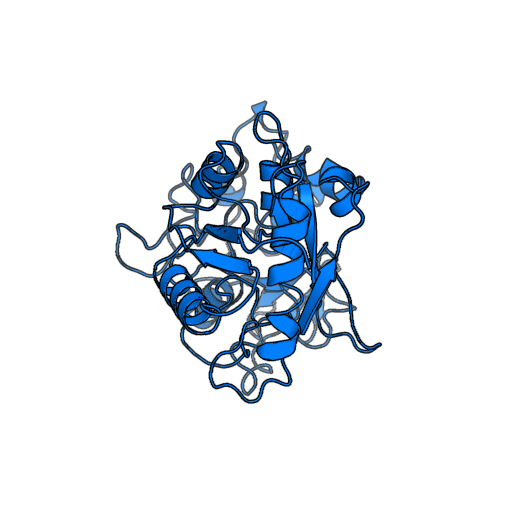ATOM 4182 C C . ARG A 1 332 ? 39.731 1.419 31.504 1.000 26.12 332 ARG A C 1
ATOM 4183 O O A ARG A 1 332 ? 40.606 1.673 32.369 0.555 25.61 332 ARG A O 1
ATOM 4184 O O B ARG A 1 332 ? 40.762 1.428 32.201 0.445 31.05 332 ARG A O 1
#

InterPro domains:
  IPR001156 Transferrin-like domain [PF00405] (26-352)
  IPR001156 Transferrin-like domain [PF00405] (364-688)
  IPR001156 Transferrin-like domain [PR00422] (55-73)
  IPR001156 Transferrin-like domain [PR00422] (73-87)
  IPR001156 Transferrin-like domain [PR00422] (109-121)
  IPR001156 Transferrin-like domain [PR00422] (128-151)
  IPR001156 Transferrin-like domain [PR00422] (167-183)
  IPR001156 Transferrin-like domain [PR00422] (207-228)
  IPR001156 Transferrin-like domain [PR00422] (243-257)
  IPR001156 Transferrin-like domain [PR00422] (259-277)
  IPR001156 Transferrin-like domain [PR00422] (315-333)
  IPR001156 Transferrin-like domain [PR00422] (336-352)
  IPR001156 Transferrin-like domain [PS51408] (26-352)
  IPR001156 Transferrin-like domain [PS51408] (364-689)
  IPR001156 Transferrin-like domain [SM00094] (26-363)
  IPR001156 Transferrin-like domain [SM00094] (364-693)
  IPR016357 Transferrin [PIRSF002549] (1-702)
  IPR018195 Transferrin family, iron binding site [PS00205] (111-120)
  IPR018195 Transferrin family, iron binding site [PS00205] (450-459)
  IPR018195 Transferrin family, iron binding site [PS00206] (210-226)

Nearest PDB structures (foldseek):
  8x3h-assembly1_A  TM=1.003E+00  e=2.539E-78  Gallus gallus
  1iej-assembly1_A  TM=1.001E+00  e=1.347E-73  Gallus gallus
  2d3i-assembly1_A  TM=9.977E-01  e=4.560E-72  Gallus gallus
  1ovt-assembly1_A  TM=9.964E-01  e=5.222E-69  Gallus gallus
  1nnt-assembly1_A  TM=9.989E-01  e=7.802E-68  Gallus gallus

Solvent-accessible surface area: 14518 Å² total; per-residue (Å²): 132,88,116,142,40,65,0,68,8,0,0,45,10,71,42,14,32,149,23,1,34,65,6,81,84,82,5,72,162,51,74,7,13,3,65,19,46,75,69,82,44,26,49,48,0,0,83,3,0,32,97,93,102,0,2,0,6,20,6,7,0,7,10,1,5,48,0,10,46,78,109,48,129,3,43,2,9,0,5,1,12,1,132,46,114,159,44,70,29,54,14,0,36,2,4,0,0,0,70,117,52,65,141,27,34,2,105,65,1,116,36,52,28,0,0,0,1,1,36,21,41,0,2,0,9,14,13,2,0,20,27,0,36,163,94,51,40,3,150,35,170,13,79,159,75,22,23,15,8,69,10,0,6,154,17,1,56,14,0,0,0,0,14,7,112,106,41,126,55,0,16,146,29,8,111,37,99,126,193,64,64,24,36,62,55,3,36,7,18,10,5,2,0,0,0,29,0,1,94,69,55,96,5,54,0,0,2,0,2,18,33,0,2,73,8,3,3,52,130,70,47,106,111,15,22,2,0,4,58,119,19,40,47,37,77,12,93,58,45,85,100,4,34,18,30,155,7,19,0,13,0,0,0,1,34,106,62,129,44,19,93,28,1,52,40,7,1,39,92,2,16,79,51,20,2,93,119,27,214,25,135,17,53,0,8,19,83,72,24,142,103,76,18,56,77,14,30,25,11,6,5,8,12,2,49,79,4,130,64,7,78,85,140,58,52,8,56,76,26,13,26,128,157,31,22,58,46,10,89,76,22,154

Organism: Gallus gallus (NCBI:txid9031)

GO terms:
  GO:1990377 organomineral extracellular matrix (C, IDA)
  GO:0005506 iron ion binding (F, IDA)
  GO:0008199 ferric iron binding (F, IDA)
  GO:0005576 extracellular region (C, IDA)
  GO:0032496 response to lipopolysaccharide (P, IEP)
  GO:0006953 acute-phase response (P, IEP)
  GO:0034755 iron ion transmembrane transport (P, TAS)
  GO:0005576 extracellular region (C, TAS)
  GO:0019730 antimicrobial humoral response (P, TAS)
  GO:0009410 response to xenobiotic stimulus (P, IMP)
  GO:0005515 protein binding (F, IPI)
  GO:0006879 intracellular iron ion homeostasis (P, TAS)

Secondary structure (DSSP, 8-state):
-PPPEEEEEEESSHHHHHHHHHHHHHHTTSSEEEEEEE-SSHHHHHHHHHTTS--BEEE-HHHHHHHHSTTT--EEEEEEEEEETTEEESEEEEEEEEETT----GGG-TT-EEEES-TT-IIIIIHHHHHHHHTTSS----GGG--HHHHHHHHSSEEE-TT--S-GGGGTT--S-TTTTTSTTSTT-HHHHHHHHHHTTS-SEEEEETTHHHHH-GGGGGGEEEE-TTS-EEEGGGGGGS-SEEEEPPEEEE-SSTTHHHHHHHHHHHHHHHSTT-SSS--SS----SS-GGGSS-SS-TTEEEEEEPPTT--HHHHH-HHHHHHHHHT-